Protein AF-A0A4Y2GA39-F1 (afdb_monomer_lite)

Organism: Araneus ventricosus (NCBI:txid182803)

Radius of gyration: 28.24 Å; chains: 1; bounding box: 62×55×80 Å

Sequence (359 aa):
MVPFRWLSCYDVSLSHLRILDALSILYFAFIPHSVKSIYFSILAGIYLEKNVSSEGKARIKEIHQYLSEKKMTPEGISRKERIVQKLFKERMRTQLVLHFYTAVLPLLKKDVCLFQTKEPLIHKLYDEQEQLFLDFLSCFLKHEVLKGKNVKQLLSLNVSEDEVMLKKSKMFLGSAESIVSKNVKHDTVAAFFKQANQAYVECAQYLQKKLPLNSSLLQSISAIDPIARGHSVTADRLKRLPKLVTNVLMQEEEMQYSLDVHLYQVDKFLPSYTDEHGNILQIDIWWAAVFRSNKYCVLSKMVQAILSCFHVPQVENSFSMMGDVLDKESGNMKIGTFSAIQTVKYRLSSQNKSAIDFF

Secondary structure (DSSP, 8-state):
----HHHHHHHHHHHHHHHHHHHHHHHGGGS-GGGTTTTHHHHHHHHHHTT--HHHHHHHHHHHHHHHS----HHHHHHHHHHHIIIIITHHHHHHHHHHHHHHHHHHHHHHHHTTSSS--TTTHHHHHHHHHHHHHHTTB-HHHHTT--HHHHHT--TT-TTTBPPGGGS--GGGHHHHHH-TT-HHHHHHHHHHHHHHHHHHHHHHHHS-TT-HHHHHHGGGSGGGTT-HHHHHHHHHHHHHSTTSS-TTHHHHHHHHHHHHHH-TTSPPSB-TTSPBPPHHHHHHHHHHTTSSHHHHHHHHHHHTS--STHHHHHHHHHHHHS-TTT----HHHHHHHHHHHHHHHHTT--GGGG-

Structure (mmCIF, N/CA/C/O backbone):
data_AF-A0A4Y2GA39-F1
#
_entry.id   AF-A0A4Y2GA39-F1
#
loop_
_atom_site.group_PDB
_atom_site.id
_atom_site.type_symbol
_atom_site.label_atom_id
_atom_site.label_alt_id
_atom_site.label_comp_id
_atom_site.label_asym_id
_atom_site.label_entity_id
_atom_site.label_seq_id
_atom_site.pdbx_PDB_ins_code
_atom_site.Cartn_x
_atom_site.Cartn_y
_atom_site.Cartn_z
_atom_site.occupancy
_atom_site.B_iso_or_equiv
_atom_site.auth_seq_id
_atom_site.auth_comp_id
_atom_site.auth_asym_id
_atom_site.auth_atom_id
_atom_site.pdbx_PDB_model_num
ATOM 1 N N . MET A 1 1 ? -7.093 13.239 -11.260 1.00 35.91 1 MET A N 1
ATOM 2 C CA . MET A 1 1 ? -5.615 13.231 -11.270 1.00 35.91 1 MET A CA 1
ATOM 3 C C . MET A 1 1 ? -5.186 13.083 -9.820 1.00 35.91 1 MET A C 1
ATOM 5 O O . MET A 1 1 ? -5.652 13.869 -9.010 1.00 35.91 1 MET A O 1
ATOM 9 N N . VAL A 1 2 ? -4.471 12.017 -9.453 1.00 40.81 2 VAL A N 1
ATOM 10 C CA . VAL A 1 2 ? -4.149 11.757 -8.039 1.00 40.81 2 VAL A CA 1
ATOM 11 C C . VAL A 1 2 ? -2.999 12.690 -7.616 1.00 40.81 2 VAL A C 1
ATOM 13 O O . VAL A 1 2 ? -1.963 12.663 -8.279 1.00 40.81 2 VAL A O 1
ATOM 16 N N . PRO A 1 3 ? -3.148 13.517 -6.563 1.00 47.75 3 PRO A N 1
ATOM 17 C CA . PRO A 1 3 ? -2.228 14.626 -6.260 1.00 47.75 3 PRO A CA 1
ATOM 18 C C . PRO A 1 3 ? -0.893 14.200 -5.621 1.00 47.75 3 PRO A C 1
ATOM 20 O O . PRO A 1 3 ? -0.000 15.023 -5.428 1.00 47.75 3 PRO A O 1
ATOM 23 N N . PHE A 1 4 ? -0.701 12.917 -5.302 1.00 53.62 4 PHE A N 1
ATOM 24 C CA . PHE A 1 4 ? 0.511 12.460 -4.622 1.00 53.62 4 PHE A CA 1
ATOM 25 C C . PHE A 1 4 ? 1.623 12.097 -5.615 1.00 53.62 4 PHE A C 1
ATOM 27 O O . PHE A 1 4 ? 1.523 11.134 -6.378 1.00 53.62 4 PHE A O 1
ATOM 34 N N . ARG A 1 5 ? 2.742 12.833 -5.546 1.00 52.34 5 ARG A N 1
ATOM 35 C CA . ARG A 1 5 ? 3.935 12.652 -6.397 1.00 52.34 5 ARG A CA 1
ATOM 36 C C . ARG A 1 5 ? 4.484 11.219 -6.433 1.00 52.34 5 ARG A C 1
ATOM 38 O O . ARG A 1 5 ? 5.057 10.842 -7.445 1.00 52.34 5 ARG A O 1
ATOM 45 N N . TRP A 1 6 ? 4.315 10.400 -5.397 1.00 57.03 6 TRP A N 1
ATOM 46 C CA . TRP A 1 6 ? 4.821 9.018 -5.402 1.00 57.03 6 TRP A CA 1
ATOM 47 C C . TRP A 1 6 ? 3.846 8.011 -6.039 1.00 57.03 6 TRP A C 1
ATOM 49 O O . TRP A 1 6 ? 4.299 7.045 -6.650 1.00 57.03 6 TRP A O 1
ATOM 59 N N . LEU A 1 7 ? 2.529 8.269 -6.011 1.00 59.44 7 LEU A N 1
ATOM 60 C CA . LEU A 1 7 ? 1.551 7.498 -6.795 1.00 59.44 7 LEU A CA 1
ATOM 61 C C . LEU A 1 7 ? 1.801 7.671 -8.299 1.00 59.44 7 LEU A C 1
ATOM 63 O O . LEU A 1 7 ? 1.609 6.729 -9.070 1.00 59.44 7 LEU A O 1
ATOM 67 N N . SER A 1 8 ? 2.372 8.819 -8.686 1.00 68.88 8 SER A N 1
ATOM 68 C CA . SER A 1 8 ? 2.883 9.029 -10.039 1.00 68.88 8 SER A CA 1
ATOM 69 C C . SER A 1 8 ? 3.986 8.036 -10.414 1.00 68.88 8 SER A C 1
ATOM 71 O O . SER A 1 8 ? 3.993 7.575 -11.545 1.00 68.88 8 SER A O 1
ATOM 73 N N . CYS A 1 9 ? 4.868 7.614 -9.497 1.00 81.25 9 CYS A N 1
ATOM 74 C CA . CYS A 1 9 ? 5.953 6.683 -9.828 1.00 81.25 9 CYS A CA 1
ATOM 75 C C . CYS A 1 9 ? 5.425 5.315 -10.271 1.00 81.25 9 CYS A C 1
ATOM 77 O O . CYS A 1 9 ? 5.960 4.741 -11.220 1.00 81.25 9 CYS A O 1
ATOM 79 N N . TYR A 1 10 ? 4.369 4.806 -9.630 1.00 86.94 10 TYR A N 1
ATOM 80 C CA . TYR A 1 10 ? 3.718 3.565 -10.053 1.00 86.94 10 TYR A CA 1
ATOM 81 C C . TYR A 1 10 ? 3.066 3.726 -11.429 1.00 86.94 10 TYR A C 1
ATOM 83 O O . TYR A 1 10 ? 3.372 2.962 -12.344 1.00 86.94 10 TYR A O 1
ATOM 91 N N . ASP A 1 11 ? 2.220 4.748 -11.596 1.00 85.06 11 ASP A N 1
ATOM 92 C CA . ASP A 1 11 ? 1.471 4.961 -12.839 1.00 85.06 11 ASP A CA 1
ATOM 93 C C . ASP A 1 11 ? 2.419 5.246 -14.021 1.00 85.06 11 ASP A C 1
ATOM 95 O O . ASP A 1 11 ? 2.231 4.729 -15.126 1.00 85.06 11 ASP A O 1
ATOM 99 N N . VAL A 1 12 ? 3.499 5.994 -13.772 1.00 87.88 12 VAL A N 1
ATOM 100 C CA . VAL A 1 12 ? 4.592 6.241 -14.718 1.00 87.88 12 VAL A CA 1
ATOM 101 C C . VAL A 1 12 ? 5.318 4.942 -15.038 1.00 87.88 12 VAL A C 1
ATOM 103 O O . VAL A 1 12 ? 5.514 4.665 -16.218 1.00 87.88 12 VAL A O 1
ATOM 106 N N . SER A 1 13 ? 5.689 4.126 -14.048 1.00 91.69 13 SER A N 1
ATOM 107 C CA . SER A 1 13 ? 6.415 2.869 -14.291 1.00 91.69 13 SER A CA 1
ATOM 108 C C . SER A 1 13 ? 5.584 1.882 -15.107 1.00 91.69 13 SER A C 1
ATOM 110 O O . SER A 1 13 ? 6.073 1.317 -16.086 1.00 91.69 13 SER A O 1
ATOM 112 N N . LEU A 1 14 ? 4.303 1.740 -14.760 1.00 91.00 14 LEU A N 1
ATOM 113 C CA . LEU A 1 14 ? 3.352 0.905 -15.485 1.00 91.00 14 LEU A CA 1
ATOM 114 C C . LEU A 1 14 ? 3.167 1.392 -16.925 1.00 91.00 14 LEU A C 1
ATOM 116 O O . LEU A 1 14 ? 3.224 0.597 -17.863 1.00 91.00 14 LEU A O 1
ATOM 120 N N . SER A 1 15 ? 2.991 2.702 -17.112 1.00 90.94 15 SER A N 1
ATOM 121 C CA . SER A 1 15 ? 2.869 3.300 -18.444 1.00 90.94 15 SER A CA 1
ATOM 122 C C . SER A 1 15 ? 4.137 3.090 -19.267 1.00 90.94 15 SER A C 1
ATOM 124 O O . SER A 1 15 ? 4.044 2.702 -20.427 1.00 90.94 15 SER A O 1
ATOM 126 N N . HIS A 1 16 ? 5.317 3.269 -18.663 1.00 91.81 16 HIS A N 1
ATOM 127 C CA . HIS A 1 16 ? 6.603 3.053 -19.325 1.00 91.81 16 HIS A CA 1
ATOM 128 C C . HIS A 1 16 ? 6.789 1.603 -19.759 1.00 91.81 16 HIS A C 1
ATOM 130 O O . HIS A 1 16 ? 7.212 1.388 -20.889 1.00 91.81 16 HIS A O 1
ATOM 136 N N . LEU A 1 17 ? 6.443 0.617 -18.922 1.00 93.31 17 LEU A N 1
ATOM 137 C CA . LEU A 1 17 ? 6.497 -0.796 -19.313 1.00 93.31 17 LEU A CA 1
ATOM 138 C C . LEU A 1 17 ? 5.589 -1.087 -20.509 1.00 93.31 17 LEU A C 1
ATOM 140 O O . LEU A 1 17 ? 6.023 -1.752 -21.446 1.00 93.31 17 LEU A O 1
ATOM 144 N N . ARG A 1 18 ? 4.365 -0.540 -20.517 1.00 93.38 18 ARG A N 1
ATOM 145 C CA . ARG A 1 18 ? 3.408 -0.726 -21.622 1.00 93.38 18 ARG A CA 1
ATOM 146 C C . ARG A 1 18 ? 3.936 -0.210 -22.959 1.00 93.38 18 ARG A C 1
ATOM 148 O O . ARG A 1 18 ? 3.668 -0.820 -23.988 1.00 93.38 18 ARG A O 1
ATOM 155 N N . ILE A 1 19 ? 4.675 0.900 -22.954 1.00 94.00 19 ILE A N 1
ATOM 156 C CA . ILE A 1 19 ? 5.187 1.535 -24.179 1.00 94.00 19 ILE A CA 1
ATOM 157 C C . ILE A 1 19 ? 6.680 1.282 -24.423 1.00 94.00 19 ILE A C 1
ATOM 159 O O . ILE A 1 19 ? 7.238 1.846 -25.363 1.00 94.00 19 ILE A O 1
ATOM 163 N N . LEU A 1 20 ? 7.347 0.457 -23.608 1.00 93.88 20 LEU A N 1
ATOM 164 C CA . LEU A 1 20 ? 8.802 0.282 -23.646 1.00 93.88 20 LEU A CA 1
ATOM 165 C C . LEU A 1 20 ? 9.286 -0.185 -25.022 1.00 93.88 20 LEU A C 1
ATOM 167 O O . LEU A 1 20 ? 10.286 0.319 -25.536 1.00 93.88 20 LEU A O 1
ATOM 171 N N . ASP A 1 21 ? 8.558 -1.112 -25.636 1.00 93.81 21 ASP A N 1
ATOM 172 C CA . ASP A 1 21 ? 8.877 -1.648 -26.959 1.00 93.81 21 ASP A CA 1
ATOM 173 C C . ASP A 1 21 ? 8.697 -0.596 -28.053 1.00 93.81 21 ASP A C 1
ATOM 175 O O . ASP A 1 21 ? 9.587 -0.407 -28.881 1.00 93.81 21 ASP A O 1
ATOM 179 N N . ALA A 1 22 ? 7.597 0.159 -28.008 1.00 93.69 22 ALA A N 1
ATOM 180 C CA . ALA A 1 22 ? 7.343 1.254 -28.940 1.00 93.69 22 ALA A CA 1
ATOM 181 C C . ALA A 1 22 ? 8.407 2.357 -28.817 1.00 93.69 22 ALA A C 1
ATOM 183 O O . ALA A 1 22 ? 8.924 2.841 -29.825 1.00 93.69 22 ALA A O 1
ATOM 184 N N . LEU A 1 23 ? 8.800 2.711 -27.587 1.00 94.62 23 LEU A N 1
ATOM 185 C CA . LEU A 1 23 ? 9.903 3.637 -27.334 1.00 94.62 23 LEU A CA 1
ATOM 186 C C . LEU A 1 23 ? 11.226 3.080 -27.860 1.00 94.62 23 LEU A C 1
ATOM 188 O O . LEU A 1 23 ? 11.992 3.816 -28.470 1.00 94.62 23 LEU A O 1
ATOM 192 N N . SER A 1 24 ? 11.489 1.789 -27.673 1.00 94.88 24 SER A N 1
ATOM 193 C CA . SER A 1 24 ? 12.699 1.149 -28.195 1.00 94.88 24 SER A CA 1
ATOM 194 C C . SER A 1 24 ? 12.732 1.215 -29.720 1.00 94.88 24 SER A C 1
ATOM 196 O O . SER A 1 24 ? 13.731 1.634 -30.289 1.00 94.88 24 SER A O 1
ATOM 198 N N . ILE A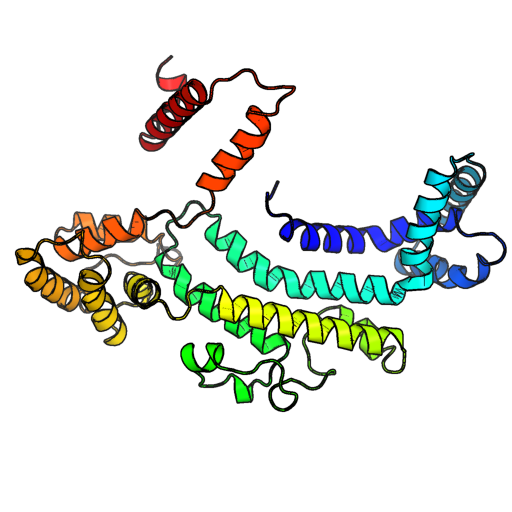 1 25 ? 11.625 0.907 -30.397 1.00 94.62 25 ILE A N 1
ATOM 199 C CA . ILE A 1 25 ? 11.529 1.059 -31.852 1.00 94.62 25 ILE A CA 1
ATOM 200 C C . ILE A 1 25 ? 11.792 2.513 -32.249 1.00 94.62 25 ILE A C 1
ATOM 202 O O . ILE A 1 25 ? 12.659 2.765 -33.078 1.00 94.62 25 ILE A O 1
ATOM 206 N N . LEU A 1 26 ? 11.092 3.477 -31.650 1.00 94.38 26 LEU A N 1
ATOM 207 C CA . LEU A 1 26 ? 11.204 4.889 -32.017 1.00 94.38 26 LEU A CA 1
ATOM 208 C C . LEU A 1 26 ? 12.624 5.434 -31.810 1.00 94.38 26 LEU A C 1
ATOM 210 O O . LEU A 1 26 ? 13.163 6.129 -32.670 1.00 94.38 26 LEU A O 1
ATOM 214 N N . TYR A 1 27 ? 13.235 5.124 -30.665 1.00 94.62 27 TYR A N 1
ATOM 215 C CA . TYR A 1 27 ? 14.532 5.678 -30.288 1.00 94.62 27 TYR A CA 1
ATOM 216 C C . TYR A 1 27 ? 15.724 4.954 -30.917 1.00 94.62 27 TYR A C 1
ATOM 218 O O . TYR A 1 27 ? 16.833 5.485 -30.880 1.00 94.62 27 TYR A O 1
ATOM 226 N N . PHE A 1 28 ? 15.507 3.805 -31.563 1.00 94.31 28 PHE A N 1
ATOM 227 C CA . PHE A 1 28 ? 16.537 3.124 -32.350 1.00 94.31 28 PHE A CA 1
ATOM 228 C C . PHE A 1 28 ? 17.085 4.004 -33.487 1.00 94.31 28 PHE A C 1
ATOM 230 O O . PHE A 1 28 ? 18.255 3.892 -33.857 1.00 94.31 28 PHE A O 1
ATOM 237 N N . ALA A 1 29 ? 16.267 4.925 -34.010 1.00 92.94 29 ALA A N 1
ATOM 238 C CA . ALA A 1 29 ? 16.674 5.887 -35.033 1.00 92.94 29 ALA A CA 1
ATOM 239 C C . ALA A 1 29 ? 17.846 6.781 -34.589 1.00 92.94 29 ALA A C 1
ATOM 241 O O . ALA A 1 29 ? 18.684 7.129 -35.415 1.00 92.94 29 ALA A O 1
ATOM 242 N N . PHE A 1 30 ? 17.933 7.094 -33.291 1.00 92.12 30 PHE A N 1
ATOM 243 C CA . PHE A 1 30 ? 18.940 7.996 -32.718 1.00 92.12 30 PHE A CA 1
ATOM 244 C C . PHE A 1 30 ? 20.205 7.275 -32.233 1.00 92.12 30 PHE A C 1
ATOM 246 O O . PHE A 1 30 ? 21.087 7.904 -31.652 1.00 92.12 30 PHE A O 1
ATOM 253 N N . ILE A 1 31 ? 20.307 5.958 -32.433 1.00 90.62 31 ILE A N 1
ATOM 254 C CA . ILE A 1 31 ? 21.530 5.218 -32.121 1.00 90.62 31 ILE A CA 1
ATOM 255 C C . ILE A 1 31 ? 22.577 5.512 -33.207 1.00 90.62 31 ILE A C 1
ATOM 257 O O . ILE A 1 31 ? 22.261 5.349 -34.392 1.00 90.62 31 ILE A O 1
ATOM 261 N N . PRO A 1 32 ? 23.822 5.874 -32.837 1.00 86.19 32 PRO A N 1
ATOM 262 C CA . PRO A 1 32 ? 24.891 6.081 -33.807 1.00 86.19 32 PRO A CA 1
ATOM 263 C C . PRO A 1 32 ? 25.101 4.847 -34.688 1.00 86.19 32 PRO A C 1
ATOM 265 O O . PRO A 1 32 ? 25.105 3.715 -34.195 1.00 86.19 32 PRO A O 1
ATOM 268 N N . HIS A 1 33 ? 25.325 5.061 -35.987 1.00 84.38 33 HIS A N 1
ATOM 269 C CA . HIS A 1 33 ? 25.505 3.974 -36.956 1.00 84.38 33 HIS A CA 1
ATOM 270 C C . HIS A 1 33 ? 26.595 2.974 -36.546 1.00 84.38 33 HIS A C 1
ATOM 272 O O . HIS A 1 33 ? 26.411 1.774 -36.741 1.00 84.38 33 HIS A O 1
ATOM 278 N N . SER A 1 34 ? 27.665 3.446 -35.900 1.00 85.19 34 SER A N 1
ATOM 279 C CA . SER A 1 34 ? 28.788 2.625 -35.428 1.00 85.19 34 SER A CA 1
ATOM 280 C C . SER A 1 34 ? 28.409 1.548 -34.405 1.00 85.19 34 SER A C 1
ATOM 282 O O . SER A 1 34 ? 29.097 0.538 -34.311 1.00 85.19 34 SER A O 1
ATOM 284 N N . VAL A 1 35 ? 27.320 1.731 -33.649 1.00 86.81 35 VAL A N 1
ATOM 285 C CA . VAL A 1 35 ? 26.894 0.804 -32.580 1.00 86.81 35 VAL A CA 1
ATOM 286 C C . VAL A 1 35 ? 25.493 0.232 -32.804 1.00 86.81 35 VAL A C 1
ATOM 288 O O . VAL A 1 35 ? 24.975 -0.508 -31.970 1.00 86.81 35 VAL A O 1
ATOM 291 N N . LYS A 1 36 ? 24.860 0.552 -33.935 1.00 86.62 36 LYS A N 1
ATOM 292 C CA . LYS A 1 36 ? 23.473 0.171 -34.238 1.00 86.62 36 LYS A CA 1
ATOM 293 C C . LYS A 1 36 ? 23.297 -1.345 -34.376 1.00 86.62 36 LYS A C 1
ATOM 295 O O . LYS A 1 36 ? 22.278 -1.882 -33.947 1.00 86.62 36 LYS A O 1
ATOM 300 N N . SER A 1 37 ? 24.310 -2.036 -34.902 1.00 88.75 37 SER A N 1
ATOM 301 C CA . SER A 1 37 ? 24.344 -3.500 -35.025 1.00 88.75 37 SER A CA 1
ATOM 302 C C . SER A 1 37 ? 24.293 -4.212 -33.670 1.00 88.75 37 SER A C 1
ATOM 304 O O . SER A 1 37 ? 23.610 -5.225 -33.548 1.00 88.75 37 SER A O 1
ATOM 306 N N . ILE A 1 38 ? 24.928 -3.646 -32.637 1.00 90.38 38 ILE A N 1
ATOM 307 C CA . ILE A 1 38 ? 24.988 -4.214 -31.279 1.00 90.38 38 ILE A CA 1
ATOM 308 C C . ILE A 1 38 ? 23.582 -4.355 -30.680 1.00 90.38 38 ILE A C 1
ATOM 310 O O . ILE A 1 38 ? 23.272 -5.350 -30.030 1.00 90.38 38 ILE A O 1
ATOM 314 N N . TYR A 1 39 ? 22.712 -3.373 -30.926 1.00 91.81 39 TYR A N 1
ATOM 315 C CA . TYR A 1 39 ? 21.365 -3.322 -30.348 1.00 91.81 39 TYR A CA 1
ATOM 316 C C . TYR A 1 39 ? 20.272 -3.835 -31.288 1.00 91.81 39 TYR A C 1
ATOM 318 O O . TYR A 1 39 ? 19.098 -3.834 -30.918 1.00 91.81 39 TYR A O 1
ATOM 326 N N . PHE A 1 40 ? 20.621 -4.275 -32.499 1.00 90.56 40 PHE A N 1
ATOM 327 C CA . PHE A 1 40 ? 19.635 -4.732 -33.478 1.00 90.56 40 PHE A CA 1
ATOM 328 C C . PHE A 1 40 ? 18.867 -5.973 -33.001 1.00 90.56 40 PHE A C 1
ATOM 330 O O . PHE A 1 40 ? 17.675 -6.097 -33.275 1.00 90.56 40 PHE A O 1
ATOM 337 N N . SER A 1 41 ? 19.508 -6.851 -32.223 1.00 91.94 41 SER A N 1
ATOM 338 C CA . SER A 1 41 ? 18.872 -8.037 -31.629 1.00 91.94 41 SER A CA 1
ATOM 339 C C . SER A 1 41 ? 17.657 -7.690 -30.761 1.00 91.94 41 SER A C 1
ATOM 341 O O . SER A 1 41 ? 16.667 -8.418 -30.774 1.00 91.94 41 SER A O 1
ATOM 343 N N . ILE A 1 42 ? 17.688 -6.546 -30.070 1.00 91.88 42 ILE A N 1
ATOM 344 C CA . ILE A 1 42 ? 16.563 -6.045 -29.270 1.00 91.88 42 ILE A CA 1
ATOM 345 C C . ILE A 1 42 ? 15.376 -5.719 -30.181 1.00 91.88 42 ILE A C 1
ATOM 347 O O . ILE A 1 42 ? 14.249 -6.119 -29.901 1.00 91.88 42 ILE A O 1
ATOM 351 N N . LEU A 1 43 ? 15.629 -5.014 -31.286 1.00 92.56 43 LEU A N 1
ATOM 352 C CA . LEU A 1 43 ? 14.596 -4.629 -32.246 1.00 92.56 43 LEU A CA 1
ATOM 353 C C . LEU A 1 43 ? 14.005 -5.856 -32.953 1.00 92.56 43 LEU A C 1
ATOM 355 O O . LEU A 1 43 ? 12.788 -5.971 -33.080 1.00 92.56 43 LEU A O 1
ATOM 359 N N . ALA A 1 44 ? 14.864 -6.795 -33.355 1.00 93.06 44 ALA A N 1
ATOM 360 C CA . ALA A 1 44 ? 14.453 -8.061 -33.952 1.00 93.06 44 ALA A CA 1
ATOM 361 C C . ALA A 1 44 ? 13.579 -8.887 -32.994 1.00 93.06 44 ALA A C 1
ATOM 363 O O . ALA A 1 44 ? 12.555 -9.421 -33.418 1.00 93.06 44 ALA A O 1
ATOM 364 N N . GLY A 1 45 ? 13.937 -8.929 -31.705 1.00 93.50 45 GLY A N 1
ATOM 365 C CA . GLY A 1 45 ? 13.135 -9.573 -30.665 1.00 93.50 45 GLY A CA 1
ATOM 366 C C . GLY A 1 45 ? 11.737 -8.964 -30.542 1.00 93.50 45 GLY A C 1
ATOM 367 O O . GLY A 1 45 ? 10.755 -9.699 -30.558 1.00 93.50 45 GLY A O 1
ATOM 368 N N . ILE A 1 46 ? 11.632 -7.629 -30.525 1.00 94.06 46 ILE A N 1
ATOM 369 C CA . ILE A 1 46 ? 10.335 -6.931 -30.477 1.00 94.06 46 ILE A CA 1
ATOM 370 C C . ILE A 1 46 ? 9.497 -7.243 -31.723 1.00 94.06 46 ILE A C 1
ATOM 372 O O . ILE A 1 46 ? 8.301 -7.505 -31.616 1.00 94.06 46 ILE A O 1
ATOM 376 N N . TYR A 1 47 ? 10.106 -7.230 -32.912 1.00 95.25 47 TYR A N 1
ATOM 377 C CA . TYR A 1 47 ? 9.390 -7.550 -34.147 1.00 95.25 47 TYR A CA 1
ATOM 378 C C . TYR A 1 47 ? 8.821 -8.962 -34.150 1.00 95.25 47 TYR A C 1
ATOM 380 O O . TYR A 1 47 ? 7.717 -9.160 -34.655 1.00 95.25 47 TYR A O 1
ATOM 388 N N . LEU A 1 48 ? 9.572 -9.919 -33.605 1.00 94.75 48 LEU A N 1
ATOM 389 C CA . LEU A 1 48 ? 9.127 -11.297 -33.471 1.00 94.75 48 LEU A CA 1
ATOM 390 C C . LEU A 1 48 ? 7.989 -11.404 -32.449 1.00 94.75 48 LEU A C 1
ATOM 392 O O . LEU A 1 48 ? 6.935 -11.935 -32.773 1.00 94.75 48 LEU A O 1
ATOM 396 N N . GLU A 1 49 ? 8.166 -10.846 -31.251 1.00 93.56 49 GLU A N 1
ATOM 397 C CA . GLU A 1 49 ? 7.177 -10.925 -30.169 1.00 93.56 49 GLU A CA 1
ATOM 398 C C . GLU A 1 49 ? 5.841 -10.264 -30.542 1.00 93.56 49 GLU A C 1
ATOM 400 O O . GLU A 1 49 ? 4.774 -10.771 -30.202 1.00 93.56 49 GLU A O 1
ATOM 405 N N . LYS A 1 50 ? 5.887 -9.135 -31.260 1.00 92.81 50 LYS A N 1
ATOM 406 C CA . LYS A 1 50 ? 4.689 -8.391 -31.681 1.00 92.81 50 LYS A CA 1
ATOM 407 C C . LYS A 1 50 ? 4.180 -8.775 -33.074 1.00 92.81 50 LYS A C 1
ATOM 409 O O . LYS A 1 50 ? 3.273 -8.113 -33.569 1.00 92.81 50 LYS A O 1
ATOM 414 N N . ASN A 1 51 ? 4.749 -9.804 -33.711 1.00 93.38 51 ASN A N 1
ATOM 415 C CA . ASN A 1 51 ? 4.376 -10.264 -35.056 1.00 93.38 51 ASN A CA 1
ATOM 416 C C . ASN A 1 51 ? 4.336 -9.136 -36.107 1.00 93.38 51 ASN A C 1
ATOM 418 O O . ASN A 1 51 ? 3.402 -9.025 -36.901 1.00 93.38 51 ASN A O 1
ATOM 422 N N . VAL A 1 52 ? 5.349 -8.266 -36.112 1.00 93.81 52 VAL A N 1
ATOM 423 C CA . VAL A 1 52 ? 5.397 -7.121 -37.032 1.00 93.81 52 VAL A CA 1
ATOM 424 C C . VAL A 1 52 ? 5.607 -7.613 -38.468 1.00 93.81 52 VAL A C 1
ATOM 426 O O . VAL A 1 52 ? 6.614 -8.263 -38.771 1.00 93.81 52 VAL A O 1
ATOM 429 N N . SER A 1 53 ? 4.673 -7.270 -39.358 1.00 95.25 53 SER A N 1
ATOM 430 C CA . SER A 1 53 ? 4.704 -7.656 -40.773 1.00 95.25 53 SER A CA 1
ATOM 431 C C . SER A 1 53 ? 5.888 -7.043 -41.527 1.00 95.25 53 SER A C 1
ATOM 433 O O . SER A 1 53 ? 6.491 -6.058 -41.094 1.00 95.25 53 SER A O 1
ATOM 435 N N . SER A 1 54 ? 6.217 -7.600 -42.694 1.00 93.88 54 SER A N 1
ATOM 436 C CA . SER A 1 54 ? 7.258 -7.050 -43.574 1.00 93.88 54 SER A CA 1
ATOM 437 C C . SER A 1 54 ? 6.958 -5.608 -43.998 1.00 93.88 54 SER A C 1
ATOM 439 O O . SER A 1 54 ? 7.858 -4.771 -43.988 1.00 93.88 54 SER A O 1
ATOM 441 N N . GLU A 1 55 ? 5.690 -5.296 -44.279 1.00 95.50 55 GLU A N 1
ATOM 442 C CA . GLU A 1 55 ? 5.237 -3.929 -44.567 1.00 95.50 55 GLU A CA 1
ATOM 443 C C . GLU A 1 55 ? 5.413 -3.007 -43.349 1.00 95.50 55 GLU A C 1
ATOM 445 O O . GLU A 1 55 ? 5.943 -1.902 -43.467 1.00 95.50 55 GLU A O 1
ATOM 450 N N . GLY A 1 56 ? 5.056 -3.481 -42.149 1.00 93.88 56 GLY A N 1
ATOM 451 C CA . GLY A 1 56 ? 5.263 -2.736 -40.907 1.00 93.88 56 GLY A CA 1
ATOM 452 C C . GLY A 1 56 ? 6.741 -2.431 -40.649 1.00 93.88 56 GLY A C 1
ATOM 453 O O . GLY A 1 56 ? 7.091 -1.308 -40.290 1.00 93.88 56 GLY A O 1
ATOM 454 N N . LYS A 1 57 ? 7.631 -3.400 -40.899 1.00 94.00 57 LYS A N 1
ATOM 455 C CA . LYS A 1 57 ? 9.088 -3.207 -40.807 1.00 94.00 57 LYS A CA 1
ATOM 456 C C . LYS A 1 57 ? 9.592 -2.169 -41.813 1.00 94.00 57 LYS A C 1
ATOM 458 O O . LYS A 1 57 ? 10.431 -1.348 -41.443 1.00 94.00 57 LYS A O 1
ATOM 463 N N . ALA A 1 58 ? 9.081 -2.178 -43.047 1.00 94.31 58 ALA A N 1
ATOM 464 C CA . ALA A 1 58 ? 9.437 -1.190 -44.068 1.00 94.31 58 ALA A CA 1
ATOM 465 C C . ALA A 1 58 ? 9.042 0.231 -43.635 1.00 94.31 58 ALA A C 1
ATOM 467 O O . ALA A 1 58 ? 9.898 1.114 -43.593 1.00 94.31 58 ALA A O 1
ATO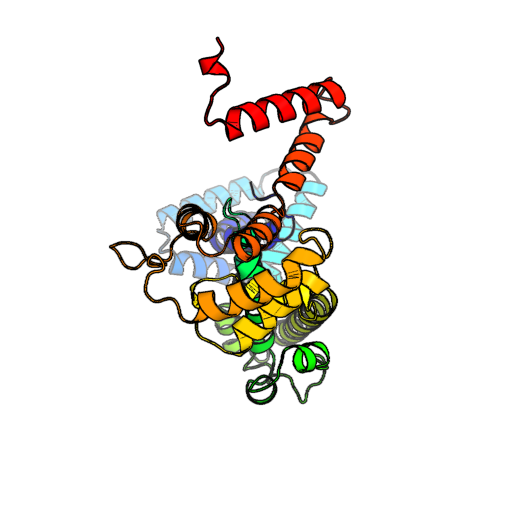M 468 N N . ARG A 1 59 ? 7.802 0.418 -43.164 1.00 94.81 59 ARG A N 1
ATOM 469 C CA . ARG A 1 59 ? 7.329 1.701 -42.613 1.00 94.81 59 ARG A CA 1
ATOM 470 C C . ARG A 1 59 ? 8.165 2.189 -41.432 1.00 94.81 59 ARG A C 1
ATOM 472 O O . ARG A 1 59 ? 8.503 3.365 -41.343 1.00 94.81 59 ARG A O 1
ATOM 479 N N . ILE A 1 60 ? 8.536 1.295 -40.515 1.00 94.62 60 ILE A N 1
ATOM 480 C CA . ILE A 1 60 ? 9.400 1.659 -39.381 1.00 94.62 60 ILE A CA 1
ATOM 481 C C . ILE A 1 60 ? 10.778 2.129 -39.869 1.00 94.62 60 ILE A C 1
ATOM 483 O O . ILE A 1 60 ? 11.319 3.091 -39.324 1.00 94.62 60 ILE A O 1
ATOM 487 N N . LYS A 1 61 ? 11.334 1.492 -40.906 1.00 92.81 61 LYS A N 1
ATOM 488 C CA . LYS A 1 61 ? 12.616 1.889 -41.502 1.00 92.81 61 LYS A CA 1
ATOM 489 C C . LYS A 1 61 ? 12.544 3.282 -42.137 1.00 92.81 61 LYS A C 1
ATOM 491 O O . LYS A 1 61 ? 13.466 4.069 -41.936 1.00 92.81 61 LYS A O 1
ATOM 496 N N . GLU A 1 62 ? 11.454 3.605 -42.831 1.00 93.94 62 GLU A N 1
ATOM 497 C CA . GLU A 1 62 ? 11.204 4.951 -43.374 1.00 93.94 62 GLU A CA 1
ATOM 498 C C . GLU A 1 62 ? 11.149 6.003 -42.257 1.00 93.94 62 GLU A C 1
ATOM 500 O O . GLU A 1 62 ? 11.830 7.027 -42.323 1.00 93.94 62 GLU A O 1
ATOM 505 N N . ILE A 1 63 ? 10.420 5.713 -41.170 1.00 93.31 63 ILE A N 1
ATOM 506 C CA . ILE A 1 63 ? 10.365 6.587 -39.988 1.00 93.31 63 ILE A CA 1
ATOM 507 C C . ILE A 1 63 ? 11.762 6.772 -39.383 1.00 93.31 63 ILE A C 1
ATOM 509 O O . ILE A 1 63 ? 12.131 7.884 -39.007 1.00 93.31 63 ILE A O 1
ATOM 513 N N . HIS A 1 64 ? 12.561 5.706 -39.279 1.00 93.62 64 HIS A N 1
ATOM 514 C CA . HIS A 1 64 ? 13.928 5.798 -38.760 1.00 93.62 64 HIS A CA 1
ATOM 515 C C . HIS A 1 64 ? 14.816 6.693 -39.613 1.00 93.62 64 HIS A C 1
ATOM 517 O O . HIS A 1 64 ? 15.580 7.471 -39.044 1.00 93.62 64 HIS A O 1
ATOM 523 N N . GLN A 1 65 ? 14.709 6.597 -40.939 1.00 90.31 65 GLN A N 1
ATOM 524 C CA . GLN A 1 65 ? 15.461 7.445 -41.857 1.00 90.31 65 GLN A CA 1
ATOM 525 C C . GLN A 1 65 ? 15.089 8.918 -41.657 1.00 90.31 65 GLN A C 1
ATOM 527 O O . GLN A 1 65 ? 15.960 9.727 -41.330 1.00 90.31 65 GLN A O 1
ATOM 532 N N . TYR A 1 66 ? 13.792 9.230 -41.690 1.00 92.38 66 TYR A N 1
ATOM 533 C CA . TYR A 1 66 ? 13.284 10.581 -41.445 1.00 92.38 66 TYR A CA 1
ATOM 534 C C . TYR A 1 66 ? 13.751 11.161 -40.098 1.00 92.38 66 TYR A C 1
ATOM 536 O O . TYR A 1 66 ? 14.177 12.312 -40.009 1.00 92.38 66 TYR A O 1
ATOM 544 N N . LEU A 1 67 ? 13.707 10.363 -39.026 1.00 90.25 67 LEU A N 1
ATOM 545 C CA . LEU A 1 67 ? 14.130 10.811 -37.697 1.00 90.25 67 LEU A CA 1
ATOM 546 C C . LEU A 1 67 ? 15.645 11.013 -37.584 1.00 90.25 67 LEU A C 1
ATOM 548 O O . LEU A 1 67 ? 16.070 11.880 -36.820 1.00 90.25 67 LEU A O 1
ATOM 552 N N . SER A 1 68 ? 16.445 10.235 -38.316 1.00 84.56 68 SER A N 1
ATOM 553 C CA . SER A 1 68 ? 17.908 10.347 -38.299 1.00 84.56 68 SER A CA 1
ATOM 554 C C . SER A 1 68 ? 18.430 11.592 -39.021 1.00 84.56 68 SER A C 1
ATOM 556 O O . SER A 1 68 ? 19.459 12.136 -38.632 1.00 84.56 68 SER A O 1
ATOM 558 N N . GLU A 1 69 ? 17.691 12.086 -40.016 1.00 86.19 69 GLU A N 1
ATOM 559 C CA . GLU A 1 69 ? 18.044 13.273 -40.810 1.00 86.19 69 GLU A CA 1
ATOM 560 C C . GLU A 1 69 ? 17.606 14.589 -40.139 1.00 86.19 69 GLU A C 1
ATOM 562 O O . GLU A 1 69 ? 17.987 15.687 -40.555 1.00 86.19 69 GLU A O 1
ATOM 567 N N . LYS A 1 70 ? 16.808 14.503 -39.069 1.00 85.81 70 LYS A N 1
ATOM 568 C CA . LYS A 1 70 ? 16.268 15.672 -38.378 1.00 85.81 70 LYS A CA 1
ATOM 569 C C . LYS A 1 70 ? 17.375 16.455 -37.666 1.00 85.81 70 LYS A C 1
ATOM 571 O O . LYS A 1 70 ? 17.973 15.976 -36.703 1.00 85.81 70 LYS A O 1
ATOM 576 N N . LYS A 1 71 ? 17.574 17.716 -38.067 1.00 85.88 71 LYS A N 1
ATOM 577 C CA . LYS A 1 71 ? 18.441 18.662 -37.346 1.00 85.88 71 LYS A CA 1
ATOM 578 C C . LYS A 1 71 ? 17.873 18.923 -35.948 1.00 85.88 71 LYS A C 1
ATOM 580 O O . LYS A 1 71 ? 16.708 19.291 -35.800 1.00 85.88 71 LYS A O 1
ATOM 585 N N . MET A 1 72 ? 18.695 18.715 -34.925 1.00 88.12 72 MET A N 1
ATOM 586 C CA . MET A 1 72 ? 18.327 18.880 -33.518 1.00 88.12 72 MET A CA 1
ATOM 587 C C . MET A 1 72 ? 19.260 19.879 -32.841 1.00 88.12 72 MET A C 1
ATOM 589 O O . MET A 1 72 ? 20.424 19.998 -33.219 1.00 88.12 72 MET A O 1
ATOM 593 N N . THR A 1 73 ? 18.752 20.577 -31.824 1.00 92.75 73 THR A N 1
ATOM 594 C CA . THR A 1 73 ? 19.595 21.410 -30.960 1.00 92.75 73 THR A CA 1
ATOM 595 C C . THR A 1 73 ? 20.526 20.528 -30.116 1.00 92.75 73 THR A C 1
ATOM 597 O O . THR A 1 73 ? 20.214 19.346 -29.903 1.00 92.75 73 THR A O 1
ATOM 600 N N . PRO A 1 74 ? 21.637 21.072 -29.589 1.00 91.81 74 PRO A N 1
ATOM 601 C CA . PRO A 1 74 ? 22.535 20.335 -28.698 1.00 91.81 74 PRO A CA 1
ATOM 602 C C . PRO A 1 74 ? 21.813 19.701 -27.494 1.00 91.81 74 PRO A C 1
ATOM 604 O O . PRO A 1 74 ? 22.047 18.539 -27.153 1.00 91.81 74 PRO A O 1
ATOM 607 N N . GLU A 1 75 ? 20.858 20.412 -26.892 1.00 92.38 75 GLU A N 1
ATOM 608 C CA . GLU A 1 75 ? 20.057 19.928 -25.759 1.00 92.38 75 GLU A CA 1
ATOM 609 C C . GLU A 1 75 ? 19.137 18.779 -26.181 1.00 92.38 75 GLU A C 1
ATOM 611 O O . GLU A 1 75 ? 18.950 17.808 -25.438 1.00 92.38 75 GLU A O 1
ATOM 616 N N . GLY A 1 76 ? 18.572 18.876 -27.389 1.00 91.69 76 GLY A N 1
ATOM 617 C CA . GLY A 1 76 ? 17.765 17.827 -27.998 1.00 91.69 76 GLY A CA 1
ATOM 618 C C . GLY A 1 76 ? 18.562 16.538 -28.165 1.00 91.69 76 GLY A C 1
ATOM 619 O O . GLY A 1 76 ? 18.103 15.484 -27.723 1.00 91.69 76 GLY A O 1
ATOM 620 N N . ILE A 1 77 ? 19.773 16.634 -28.722 1.00 90.06 77 ILE A N 1
ATOM 621 C CA . ILE A 1 77 ? 20.692 15.500 -28.901 1.00 90.06 77 ILE A CA 1
ATOM 622 C C . ILE A 1 77 ? 21.014 14.867 -27.546 1.00 90.06 77 ILE A C 1
ATOM 624 O O . ILE A 1 77 ? 20.735 13.684 -27.342 1.00 90.06 77 ILE A O 1
ATOM 628 N N . SER A 1 78 ? 21.461 15.671 -26.577 1.00 92.88 78 SER A N 1
ATOM 629 C CA . SER A 1 78 ? 21.788 15.192 -25.229 1.00 92.88 78 SER A CA 1
ATOM 630 C C . SER A 1 78 ? 20.603 14.483 -24.556 1.00 92.88 78 SER A C 1
ATOM 632 O O . SER A 1 78 ? 20.756 13.442 -23.910 1.00 92.88 78 SER A O 1
ATOM 634 N N . ARG A 1 79 ? 19.373 14.991 -24.728 1.00 93.00 79 ARG A N 1
ATOM 635 C CA . ARG A 1 79 ? 18.164 14.325 -24.217 1.00 93.00 79 ARG A CA 1
ATOM 636 C C . ARG A 1 79 ? 17.934 12.966 -24.881 1.00 93.00 79 ARG A C 1
ATOM 638 O O . ARG A 1 79 ? 17.579 12.018 -24.180 1.00 93.00 79 ARG A O 1
ATOM 645 N N . LYS A 1 80 ? 18.102 12.858 -26.204 1.00 92.69 80 LYS A N 1
ATOM 646 C CA . LYS A 1 80 ? 17.944 11.587 -26.933 1.00 92.69 80 LYS A CA 1
ATOM 647 C C . LYS A 1 80 ? 19.000 10.570 -26.515 1.00 92.69 80 LYS A C 1
ATOM 649 O O . LYS A 1 80 ? 18.636 9.425 -26.263 1.00 92.69 80 LYS A O 1
ATOM 654 N N . GLU A 1 81 ? 20.248 10.991 -26.339 1.00 91.88 81 GLU A N 1
ATOM 655 C CA . GLU A 1 81 ? 21.339 10.133 -25.865 1.00 91.88 81 GLU A CA 1
ATOM 656 C C . GLU A 1 81 ? 21.048 9.533 -24.486 1.00 91.88 81 GLU A C 1
ATOM 658 O O . GLU A 1 81 ? 21.174 8.320 -24.310 1.00 91.88 81 GLU A O 1
ATOM 663 N N . ARG A 1 82 ? 20.560 10.341 -23.530 1.00 94.12 82 ARG A N 1
ATOM 664 C CA . ARG A 1 82 ? 20.149 9.839 -22.205 1.00 94.12 82 ARG A CA 1
ATOM 665 C C . ARG A 1 82 ? 19.043 8.788 -22.302 1.00 94.12 82 ARG A C 1
ATOM 667 O O . ARG A 1 82 ? 19.068 7.796 -21.576 1.00 94.12 82 ARG A O 1
ATOM 674 N N . ILE A 1 83 ? 18.075 8.981 -23.199 1.00 94.06 83 ILE A N 1
ATOM 675 C CA . ILE A 1 83 ? 16.977 8.024 -23.398 1.00 94.06 83 ILE A CA 1
ATOM 676 C C . ILE A 1 83 ? 17.495 6.738 -24.054 1.00 94.06 83 ILE A C 1
ATOM 678 O O . ILE A 1 83 ? 17.192 5.645 -23.578 1.00 94.06 83 ILE A O 1
ATOM 682 N N . VAL A 1 84 ? 18.327 6.850 -25.093 1.00 93.81 84 VAL A N 1
ATOM 683 C CA . VAL A 1 84 ? 18.977 5.705 -25.748 1.00 93.81 84 VAL A CA 1
ATOM 684 C C . VAL A 1 84 ? 19.804 4.903 -24.740 1.00 93.81 84 VAL A C 1
ATOM 686 O O . VAL A 1 84 ? 19.723 3.675 -24.702 1.00 93.81 84 VAL A O 1
ATOM 689 N N . GLN A 1 85 ? 20.543 5.574 -23.858 1.00 94.38 85 GLN A N 1
ATOM 690 C CA . GLN A 1 85 ? 21.276 4.908 -22.788 1.00 94.38 85 GLN A CA 1
ATOM 691 C C . GLN A 1 85 ? 20.344 4.062 -21.906 1.00 94.38 85 GLN A C 1
ATOM 693 O O . GLN A 1 85 ? 20.649 2.898 -21.661 1.00 94.38 85 GLN A O 1
ATOM 698 N N . LYS A 1 86 ? 19.182 4.581 -21.490 1.00 94.56 86 LYS A N 1
ATOM 699 C CA . LYS A 1 86 ? 18.233 3.838 -20.636 1.00 94.56 86 LYS A CA 1
ATOM 700 C C . LYS A 1 86 ? 17.477 2.714 -21.346 1.00 94.56 86 LYS A C 1
ATOM 702 O O . LYS A 1 86 ? 17.175 1.710 -20.702 1.00 94.56 86 LYS A O 1
ATOM 707 N N . LEU A 1 87 ? 17.171 2.865 -22.636 1.00 94.31 87 LEU A N 1
ATOM 708 C CA . LEU A 1 87 ? 16.395 1.883 -23.410 1.00 94.31 87 LEU A CA 1
ATOM 709 C C . LEU A 1 87 ? 17.242 0.732 -23.969 1.00 94.31 87 LEU A C 1
ATOM 711 O O . LEU A 1 87 ? 16.704 -0.352 -24.217 1.00 94.31 87 LEU A O 1
ATOM 715 N N . PHE A 1 88 ? 18.542 0.964 -24.173 1.00 93.94 88 PHE A N 1
ATOM 716 C CA . PHE A 1 88 ? 19.437 0.018 -24.843 1.00 93.94 88 PHE A CA 1
ATOM 717 C C . PHE A 1 88 ? 20.630 -0.381 -23.974 1.00 93.94 88 PHE A C 1
ATOM 719 O O . PHE A 1 88 ? 20.729 -1.547 -23.602 1.00 93.94 88 PHE A O 1
ATOM 726 N N . LYS A 1 89 ? 21.500 0.568 -23.593 1.00 91.56 89 LYS A N 1
ATOM 727 C CA . LYS A 1 89 ? 22.716 0.271 -22.804 1.00 91.56 89 LYS A CA 1
ATOM 728 C C . LYS A 1 89 ? 22.379 -0.283 -21.419 1.00 91.56 89 LYS A C 1
ATOM 730 O O . LYS A 1 89 ? 22.934 -1.281 -20.984 1.00 91.56 89 LYS A O 1
ATOM 735 N N . GLU A 1 90 ? 21.434 0.355 -20.740 1.00 94.19 90 GLU A N 1
ATOM 736 C CA . GLU A 1 90 ? 20.989 0.004 -19.390 1.00 94.19 90 GLU A CA 1
ATOM 737 C C . GLU A 1 90 ? 19.631 -0.712 -19.400 1.00 94.19 90 GLU A C 1
ATOM 739 O O . GLU A 1 90 ? 18.929 -0.717 -18.389 1.00 94.19 90 GLU A O 1
ATOM 744 N N . ARG A 1 91 ? 19.239 -1.322 -20.530 1.00 93.00 91 ARG A N 1
ATOM 745 C CA . ARG A 1 91 ? 17.899 -1.903 -20.716 1.00 93.00 91 ARG A CA 1
ATOM 746 C C . ARG A 1 91 ? 17.511 -2.856 -19.588 1.00 93.00 91 ARG A C 1
ATOM 748 O O . ARG A 1 91 ? 16.432 -2.714 -19.021 1.00 93.00 91 ARG A O 1
ATOM 755 N N . MET A 1 92 ? 18.410 -3.776 -19.231 1.00 93.88 92 MET A N 1
ATOM 756 C CA . MET A 1 92 ? 18.177 -4.746 -18.157 1.00 93.88 92 MET A CA 1
ATOM 757 C C . MET A 1 92 ? 17.921 -4.044 -16.818 1.00 93.88 92 MET A C 1
ATOM 759 O O . MET A 1 92 ? 16.951 -4.360 -16.136 1.00 93.88 92 MET A O 1
ATOM 763 N N . ARG A 1 93 ? 18.749 -3.052 -16.461 1.00 95.25 93 ARG A N 1
ATOM 764 C CA . ARG A 1 93 ? 18.576 -2.259 -15.235 1.00 95.25 93 ARG A CA 1
ATOM 765 C C . ARG A 1 93 ? 17.229 -1.537 -15.234 1.00 95.25 93 ARG A C 1
ATOM 767 O O . ARG A 1 93 ? 16.519 -1.590 -14.236 1.00 95.25 93 ARG A O 1
ATOM 774 N N . THR A 1 94 ? 16.881 -0.885 -16.343 1.00 94.94 94 THR A N 1
ATOM 775 C CA . THR A 1 94 ? 15.603 -0.180 -16.500 1.00 94.94 94 THR A CA 1
ATOM 776 C C . THR A 1 94 ? 14.427 -1.139 -16.321 1.00 94.94 94 THR A C 1
ATOM 778 O O . THR A 1 94 ? 13.523 -0.844 -15.547 1.00 94.94 94 THR A O 1
ATOM 781 N N . GLN A 1 95 ? 14.449 -2.308 -16.967 1.00 95.12 95 GLN A N 1
ATOM 782 C CA . GLN A 1 95 ? 13.381 -3.304 -16.839 1.00 95.12 95 GLN A CA 1
ATOM 783 C C . GLN A 1 95 ? 13.265 -3.854 -15.413 1.00 95.12 95 GLN A C 1
ATOM 785 O O . GLN A 1 95 ? 12.156 -3.916 -14.888 1.00 95.12 95 GLN A O 1
ATOM 790 N N . LEU A 1 96 ? 14.386 -4.197 -14.765 1.00 96.12 96 LEU A N 1
ATOM 791 C CA . LEU A 1 96 ? 14.397 -4.668 -13.376 1.00 96.12 96 LEU A CA 1
ATOM 792 C C . LEU A 1 96 ? 13.731 -3.656 -12.433 1.00 96.12 96 LEU A C 1
ATOM 794 O O . LEU A 1 96 ? 12.840 -4.023 -11.672 1.00 96.12 96 LEU A O 1
ATOM 798 N N . VAL A 1 97 ? 14.116 -2.378 -12.522 1.00 94.81 97 VAL A N 1
ATOM 799 C CA . VAL A 1 97 ? 13.566 -1.313 -11.666 1.00 94.81 97 VAL A CA 1
ATOM 800 C C . VAL A 1 97 ? 12.086 -1.069 -11.951 1.00 94.81 97 VAL A C 1
ATOM 802 O O . VAL A 1 97 ? 11.296 -0.989 -11.014 1.00 94.81 97 VAL A O 1
ATOM 805 N N . LEU A 1 98 ? 11.691 -0.977 -13.224 1.00 95.25 98 LEU A N 1
ATOM 806 C CA . LEU A 1 98 ? 10.293 -0.740 -13.587 1.00 95.25 98 LEU A CA 1
ATOM 807 C C . LEU A 1 98 ? 9.387 -1.877 -13.103 1.00 95.25 98 LEU A C 1
ATOM 809 O O . LEU A 1 98 ? 8.361 -1.605 -12.485 1.00 95.25 98 LEU A O 1
ATOM 813 N N . HIS A 1 99 ? 9.780 -3.134 -13.333 1.00 95.75 99 HIS A N 1
ATOM 814 C CA . HIS A 1 99 ? 9.009 -4.288 -12.872 1.00 95.75 99 HIS A CA 1
ATOM 815 C C . HIS A 1 99 ? 8.916 -4.351 -11.348 1.00 95.75 99 HIS A C 1
ATOM 817 O O . HIS A 1 99 ? 7.836 -4.610 -10.817 1.00 95.75 99 HIS A O 1
ATOM 823 N N . PHE A 1 100 ? 10.016 -4.055 -10.652 1.00 95.31 100 PHE A N 1
ATOM 824 C CA . PHE A 1 100 ? 10.037 -3.979 -9.195 1.00 95.31 100 PHE A CA 1
ATOM 825 C C . PHE A 1 100 ? 9.065 -2.914 -8.669 1.00 95.31 100 PHE A C 1
ATOM 827 O O . PHE A 1 100 ? 8.223 -3.204 -7.822 1.00 95.31 100 PHE A O 1
ATOM 834 N N . TYR A 1 101 ? 9.095 -1.702 -9.228 1.00 93.50 101 TYR A N 1
ATOM 835 C CA . TYR A 1 101 ? 8.176 -0.628 -8.838 1.00 93.50 101 TYR A CA 1
ATOM 836 C C . TYR A 1 101 ? 6.715 -0.977 -9.107 1.00 93.50 101 TYR A C 1
ATOM 838 O O . TYR A 1 101 ? 5.864 -0.716 -8.259 1.00 93.50 101 TYR A O 1
ATOM 846 N N . THR A 1 102 ? 6.409 -1.604 -10.246 1.00 93.25 102 THR A N 1
ATOM 847 C CA . THR A 1 102 ? 5.036 -2.042 -10.531 1.00 93.25 102 THR A CA 1
ATOM 848 C C . THR A 1 102 ? 4.543 -3.164 -9.627 1.00 93.25 102 THR A C 1
ATOM 850 O O . THR A 1 102 ? 3.338 -3.371 -9.568 1.00 93.25 102 THR A O 1
ATOM 853 N N . ALA A 1 103 ? 5.435 -3.871 -8.931 1.00 93.19 103 ALA A N 1
ATOM 854 C CA . ALA A 1 103 ? 5.074 -4.931 -7.997 1.00 93.19 103 ALA A CA 1
ATOM 855 C C . ALA A 1 103 ? 4.939 -4.424 -6.554 1.00 93.19 103 ALA A C 1
ATOM 857 O O . ALA A 1 103 ? 3.983 -4.775 -5.872 1.00 93.19 103 ALA A O 1
ATOM 858 N N . VAL A 1 104 ? 5.866 -3.573 -6.101 1.00 92.69 104 VAL A N 1
ATOM 859 C CA . VAL A 1 104 ? 5.944 -3.140 -4.695 1.00 92.69 104 VAL A CA 1
ATOM 860 C C . VAL A 1 104 ? 5.078 -1.918 -4.401 1.00 92.69 104 VAL A C 1
ATOM 862 O O . VAL A 1 104 ? 4.395 -1.878 -3.382 1.00 92.69 104 VAL A O 1
ATOM 865 N N . LEU A 1 105 ? 5.056 -0.916 -5.287 1.00 91.12 105 LEU A N 1
ATOM 866 C CA . LEU A 1 105 ? 4.291 0.314 -5.041 1.00 91.12 105 LEU A CA 1
ATOM 867 C C . LEU A 1 105 ? 2.770 0.097 -4.904 1.00 91.12 105 LEU A C 1
ATOM 869 O O . LEU A 1 105 ? 2.161 0.842 -4.132 1.00 91.12 105 LEU A O 1
ATOM 873 N N . PRO A 1 106 ? 2.130 -0.888 -5.574 1.00 90.38 106 PRO A N 1
ATOM 874 C CA . PRO A 1 106 ? 0.732 -1.229 -5.318 1.00 90.38 106 PRO A CA 1
ATOM 875 C C . PRO A 1 106 ? 0.404 -1.550 -3.860 1.00 90.38 106 PRO A C 1
ATOM 877 O O . PRO A 1 106 ? -0.686 -1.193 -3.419 1.00 90.38 106 PRO A O 1
ATOM 880 N N . LEU A 1 107 ? 1.334 -2.168 -3.119 1.00 89.88 107 LEU A N 1
ATOM 881 C CA . LEU A 1 107 ? 1.138 -2.508 -1.704 1.00 89.88 107 LEU A CA 1
ATOM 882 C C . LEU A 1 107 ? 0.852 -1.242 -0.887 1.00 89.88 107 LEU A C 1
ATOM 884 O O . LEU A 1 107 ? -0.108 -1.194 -0.129 1.00 89.88 107 LEU A O 1
ATOM 888 N N . LEU A 1 108 ? 1.620 -0.177 -1.139 1.00 88.44 108 LEU A N 1
ATOM 889 C CA . LEU A 1 108 ? 1.446 1.130 -0.498 1.00 88.44 108 LEU A CA 1
ATOM 890 C C . LEU A 1 108 ? 0.256 1.913 -1.084 1.00 88.44 108 LEU A C 1
ATOM 892 O O . LEU A 1 108 ? -0.441 2.632 -0.373 1.00 88.44 108 LEU A O 1
ATOM 896 N N . LYS A 1 109 ? 0.015 1.801 -2.399 1.00 85.25 109 LYS A N 1
ATOM 897 C CA . LYS A 1 109 ? -1.075 2.508 -3.099 1.00 85.25 109 LYS A CA 1
ATOM 898 C C . LYS A 1 109 ? -2.453 2.066 -2.614 1.00 85.25 109 LYS A C 1
ATOM 900 O O . LYS A 1 109 ? -3.340 2.911 -2.529 1.00 85.25 109 LYS A O 1
ATOM 905 N N . LYS A 1 110 ? -2.635 0.775 -2.316 1.00 85.44 110 LYS A N 1
ATOM 906 C CA . LYS A 1 110 ? -3.915 0.219 -1.854 1.00 85.44 110 LYS A CA 1
ATOM 907 C C . LYS A 1 110 ? -4.404 0.918 -0.581 1.00 85.44 110 LYS A C 1
ATOM 909 O O . LYS A 1 110 ? -5.535 1.392 -0.573 1.00 85.44 110 LYS A O 1
ATOM 914 N N . ASP A 1 111 ? -3.537 1.038 0.422 1.00 85.19 111 ASP A N 1
ATOM 915 C CA . ASP A 1 111 ? -3.822 1.723 1.691 1.00 85.19 111 ASP A CA 1
ATOM 916 C C . ASP A 1 111 ? -4.238 3.186 1.463 1.00 85.19 111 ASP A C 1
ATOM 918 O O . ASP A 1 111 ? -5.311 3.625 1.874 1.00 85.19 111 ASP A O 1
ATOM 922 N N . VAL A 1 112 ? -3.453 3.925 0.676 1.00 82.31 112 VAL A N 1
ATOM 923 C CA . VAL A 1 112 ? -3.748 5.338 0.401 1.00 82.31 112 VAL A CA 1
ATOM 924 C C . VAL A 1 112 ? -5.043 5.527 -0.386 1.00 82.31 112 VAL A C 1
ATOM 926 O O . VAL A 1 112 ? -5.783 6.472 -0.123 1.00 82.31 112 VAL A O 1
ATOM 929 N N . CYS A 1 113 ? -5.344 4.651 -1.345 1.00 81.94 113 CYS A N 1
ATOM 930 C CA . CYS A 1 113 ? -6.602 4.715 -2.085 1.00 81.94 113 CYS A CA 1
ATOM 931 C C . CYS A 1 113 ? -7.815 4.370 -1.207 1.00 81.94 113 CYS A C 1
ATOM 933 O O . CYS A 1 113 ? -8.870 4.974 -1.396 1.00 81.94 113 CYS A O 1
ATOM 935 N N . LEU A 1 114 ? -7.673 3.453 -0.244 1.00 83.44 114 LEU A N 1
ATOM 936 C CA . LEU A 1 114 ? -8.746 3.082 0.680 1.00 83.44 114 LEU A CA 1
ATOM 937 C C . LEU A 1 114 ? -9.199 4.288 1.516 1.00 83.44 114 LEU A C 1
ATOM 939 O O . LEU A 1 114 ? -10.384 4.621 1.544 1.00 83.44 114 LEU A O 1
ATOM 943 N N . PHE A 1 115 ? -8.250 5.023 2.097 1.00 80.62 115 PHE A N 1
ATOM 944 C CA . PHE A 1 115 ? -8.538 6.209 2.911 1.00 80.62 115 PHE A CA 1
ATOM 945 C C . PHE A 1 115 ? -8.751 7.496 2.102 1.00 80.62 115 PHE A C 1
ATOM 947 O O . PHE A 1 115 ? -8.861 8.571 2.681 1.00 80.62 115 PHE A O 1
ATOM 954 N N . GLN A 1 116 ? -8.827 7.414 0.768 1.00 75.62 116 GLN A N 1
ATOM 955 C CA . GLN A 1 116 ? -9.277 8.508 -0.108 1.00 75.62 116 GLN A CA 1
ATOM 956 C C . GLN A 1 116 ? -10.778 8.454 -0.421 1.00 75.62 116 GLN A C 1
ATOM 958 O O . GLN A 1 116 ? -11.306 9.362 -1.075 1.00 75.62 116 GLN A O 1
ATOM 963 N N . THR A 1 117 ? -11.467 7.399 0.015 1.00 75.75 117 THR A N 1
ATOM 964 C CA . THR A 1 117 ? -12.914 7.255 -0.163 1.00 75.75 117 THR A CA 1
ATOM 965 C C . THR A 1 117 ? -13.683 8.307 0.648 1.00 75.75 117 THR A C 1
ATOM 967 O O . THR A 1 117 ? -13.131 9.004 1.496 1.00 75.75 117 THR A O 1
ATOM 970 N N . LYS A 1 118 ? -14.972 8.491 0.338 1.00 72.38 118 LYS A N 1
ATOM 971 C CA . LYS A 1 118 ? -15.843 9.426 1.077 1.00 72.38 118 LYS A CA 1
ATOM 972 C C . LYS A 1 118 ? -16.385 8.832 2.380 1.00 72.38 118 LYS A C 1
ATOM 974 O O . LYS A 1 118 ? -17.000 9.556 3.155 1.00 72.38 118 LYS A O 1
ATOM 979 N N . GLU A 1 119 ? -16.206 7.533 2.580 1.00 82.38 119 GLU A N 1
ATOM 980 C CA . GLU A 1 119 ? -16.790 6.788 3.689 1.00 82.38 119 GLU A CA 1
ATOM 981 C C . GLU A 1 119 ? -15.989 7.002 4.985 1.00 82.38 119 GLU A C 1
ATOM 983 O O . GLU A 1 119 ? -14.768 7.178 4.936 1.00 82.38 119 GLU A O 1
ATOM 988 N N . PRO A 1 120 ? -16.635 6.988 6.164 1.00 84.75 120 PRO A N 1
ATOM 989 C CA . PRO A 1 120 ? -15.947 7.092 7.446 1.00 84.75 120 PRO A CA 1
ATOM 990 C C . PRO A 1 120 ? -15.194 5.799 7.805 1.00 84.75 120 PRO A C 1
ATOM 992 O O . PRO A 1 120 ? -15.709 4.923 8.493 1.00 84.75 120 PRO A O 1
ATOM 995 N N . LEU A 1 121 ? -13.930 5.684 7.395 1.00 89.62 121 LEU A N 1
ATOM 996 C CA . LEU A 1 121 ? -13.103 4.484 7.587 1.00 89.62 121 LEU A CA 1
ATOM 997 C C . LEU A 1 121 ? -12.130 4.553 8.775 1.00 89.62 121 LEU A C 1
ATOM 999 O O . LEU A 1 121 ? -11.257 3.699 8.903 1.00 89.62 121 LEU A O 1
ATOM 1003 N N . ILE A 1 122 ? -12.281 5.512 9.696 1.00 89.62 122 ILE A N 1
ATOM 1004 C CA . ILE A 1 122 ? -11.379 5.650 10.859 1.00 89.62 122 ILE A CA 1
ATOM 1005 C C . ILE A 1 122 ? -11.285 4.372 11.719 1.00 89.62 122 ILE A C 1
ATOM 1007 O O . ILE A 1 122 ? -10.239 4.090 12.297 1.00 89.62 122 ILE A O 1
ATOM 1011 N N . HIS A 1 123 ? -12.352 3.570 11.753 1.00 91.38 123 HIS A N 1
ATOM 1012 C CA . HIS A 1 123 ? -12.404 2.267 12.420 1.00 91.38 123 HIS A CA 1
ATOM 1013 C C . HIS A 1 123 ? -11.492 1.211 11.777 1.00 91.38 123 HIS A C 1
ATOM 1015 O O . HIS A 1 123 ? -10.941 0.383 12.491 1.00 91.38 123 HIS A O 1
ATOM 1021 N N . LYS A 1 124 ? -11.273 1.270 10.458 1.00 92.12 124 LYS A N 1
ATOM 1022 C CA . LYS A 1 124 ? -10.365 0.368 9.730 1.00 92.12 124 LYS A CA 1
ATOM 1023 C C . LYS A 1 124 ? -8.910 0.816 9.773 1.00 92.12 124 LYS A C 1
ATOM 1025 O O . LYS A 1 124 ? -8.025 0.018 9.496 1.00 92.12 124 LYS A O 1
ATOM 1030 N N . LEU A 1 125 ? -8.651 2.080 10.116 1.00 90.88 125 LEU A N 1
ATOM 1031 C CA . LEU A 1 125 ? -7.324 2.686 9.997 1.00 90.88 125 LEU A CA 1
ATOM 1032 C C . LEU A 1 125 ? -6.232 1.895 10.716 1.00 90.88 125 LEU A C 1
ATOM 1034 O O . LEU A 1 125 ? -5.154 1.711 10.165 1.00 90.88 125 LEU A O 1
ATOM 1038 N N . TYR A 1 126 ? -6.504 1.425 11.933 1.00 92.38 126 TYR A N 1
ATOM 1039 C CA . TYR A 1 126 ? -5.524 0.646 12.681 1.00 92.38 126 TYR A CA 1
ATOM 1040 C C . TYR A 1 126 ? -5.217 -0.698 12.011 1.00 92.38 126 TYR A C 1
ATOM 1042 O O . TYR A 1 126 ? -4.051 -1.003 11.760 1.00 92.38 126 TYR A O 1
ATOM 1050 N N . ASP A 1 127 ? -6.261 -1.469 11.706 1.00 92.31 127 ASP A N 1
ATOM 1051 C CA . ASP A 1 127 ? -6.129 -2.830 11.185 1.00 92.31 127 ASP A CA 1
ATOM 1052 C C . ASP A 1 127 ? -5.490 -2.830 9.785 1.00 92.31 127 ASP A C 1
ATOM 1054 O O . ASP A 1 127 ? -4.613 -3.643 9.499 1.00 92.31 127 ASP A O 1
ATOM 1058 N N . GLU A 1 128 ? -5.849 -1.867 8.929 1.00 92.50 128 GLU A N 1
ATOM 1059 C CA . GLU A 1 128 ? -5.260 -1.717 7.591 1.00 92.50 128 GLU A CA 1
ATOM 1060 C C . GLU A 1 128 ? -3.788 -1.286 7.652 1.00 92.50 128 GLU A C 1
ATOM 1062 O O . GLU A 1 128 ? -2.971 -1.796 6.887 1.00 92.50 128 GLU A O 1
ATOM 1067 N N . GLN A 1 129 ? -3.404 -0.418 8.597 1.00 92.75 129 GLN A N 1
ATOM 1068 C CA . GLN A 1 129 ? -1.995 -0.058 8.798 1.00 92.75 129 GLN A CA 1
ATOM 1069 C C . GLN A 1 129 ? -1.169 -1.236 9.322 1.00 92.75 129 GLN A C 1
ATOM 1071 O O . GLN A 1 129 ? -0.016 -1.409 8.917 1.00 92.75 129 GLN A O 1
ATOM 1076 N N . GLU A 1 130 ? -1.729 -2.031 10.239 1.00 93.56 130 GLU A N 1
ATOM 1077 C CA . GLU A 1 130 ? -1.079 -3.240 10.750 1.00 93.56 130 GLU A CA 1
ATOM 1078 C C . GLU A 1 130 ? -0.872 -4.252 9.619 1.00 93.56 130 GLU A C 1
ATOM 1080 O O . GLU A 1 130 ? 0.246 -4.745 9.433 1.00 93.56 130 GLU A O 1
ATOM 1085 N N . GLN A 1 131 ? -1.912 -4.493 8.818 1.00 93.25 131 GLN A N 1
ATOM 1086 C CA . GLN A 1 131 ? -1.852 -5.404 7.681 1.00 93.25 131 GLN A CA 1
ATOM 1087 C C . GLN A 1 131 ? -0.872 -4.915 6.610 1.00 93.25 131 GLN A C 1
ATOM 1089 O O . GLN A 1 131 ? -0.033 -5.692 6.164 1.00 93.25 131 GLN A O 1
ATOM 1094 N N . LEU A 1 132 ? -0.907 -3.626 6.250 1.00 94.69 132 LEU A N 1
ATOM 1095 C CA . LEU A 1 132 ? 0.046 -3.012 5.322 1.00 94.69 132 LEU A CA 1
ATOM 1096 C C . LEU A 1 132 ? 1.487 -3.259 5.768 1.00 94.69 132 LEU A C 1
ATOM 1098 O O . LEU A 1 132 ? 2.342 -3.627 4.961 1.00 94.69 132 LEU A O 1
ATOM 1102 N N . PHE A 1 133 ? 1.766 -3.030 7.052 1.00 95.06 133 PHE A N 1
ATOM 1103 C CA . PHE A 1 133 ? 3.106 -3.189 7.591 1.00 95.06 133 PHE A CA 1
ATOM 1104 C C . PHE A 1 133 ? 3.553 -4.653 7.548 1.00 95.06 133 PHE A C 1
ATOM 1106 O O . PHE A 1 133 ? 4.659 -4.937 7.088 1.00 95.06 133 PHE A O 1
ATOM 1113 N N . LEU A 1 134 ? 2.688 -5.586 7.951 1.00 94.56 134 LEU A N 1
ATOM 1114 C CA . LEU A 1 134 ? 2.953 -7.025 7.878 1.00 94.56 134 LEU A CA 1
ATOM 1115 C C . LEU A 1 134 ? 3.183 -7.512 6.442 1.00 94.56 134 LEU A C 1
ATOM 1117 O O . LEU A 1 134 ? 4.189 -8.178 6.180 1.00 94.56 134 LEU A O 1
ATOM 1121 N N . ASP A 1 135 ? 2.301 -7.142 5.514 1.00 94.19 135 ASP A N 1
ATOM 1122 C CA . ASP A 1 135 ? 2.401 -7.493 4.096 1.00 94.19 135 ASP A CA 1
ATOM 1123 C C . ASP A 1 135 ? 3.715 -6.974 3.506 1.00 94.19 135 ASP A C 1
ATOM 1125 O O . ASP A 1 135 ? 4.443 -7.710 2.833 1.00 94.19 135 ASP A O 1
ATOM 1129 N N . PHE A 1 136 ? 4.075 -5.727 3.819 1.00 96.06 136 PHE A N 1
ATOM 1130 C CA . PHE A 1 136 ? 5.316 -5.129 3.346 1.00 96.06 136 PHE A CA 1
ATOM 1131 C C . PHE A 1 136 ? 6.557 -5.840 3.903 1.00 96.06 136 PHE A C 1
ATOM 1133 O O . PHE A 1 136 ? 7.477 -6.156 3.147 1.00 96.06 136 PHE A O 1
ATOM 1140 N N . LEU A 1 137 ? 6.586 -6.144 5.206 1.00 96.06 137 LEU A N 1
ATOM 1141 C CA . LEU A 1 137 ? 7.695 -6.882 5.818 1.00 96.06 137 LEU A CA 1
ATOM 1142 C C . LEU A 1 137 ? 7.843 -8.292 5.228 1.00 96.06 137 LEU A C 1
ATOM 1144 O O . LEU A 1 137 ? 8.967 -8.744 4.999 1.00 96.06 137 LEU A O 1
ATOM 1148 N N . SER A 1 138 ? 6.732 -8.971 4.926 1.00 95.56 138 SER A N 1
ATOM 1149 C CA . SER A 1 138 ? 6.742 -10.327 4.355 1.00 95.56 138 SER A CA 1
ATOM 1150 C C . SER A 1 138 ? 7.431 -10.416 2.987 1.00 95.56 138 SER A C 1
ATOM 1152 O O . SER A 1 138 ? 7.915 -11.479 2.601 1.00 95.56 138 SER A O 1
ATOM 1154 N N . CYS A 1 139 ? 7.556 -9.290 2.275 1.00 96.38 139 CYS A N 1
ATOM 1155 C CA . CYS A 1 139 ? 8.220 -9.233 0.975 1.00 96.38 139 CYS A CA 1
ATOM 1156 C C . CYS A 1 1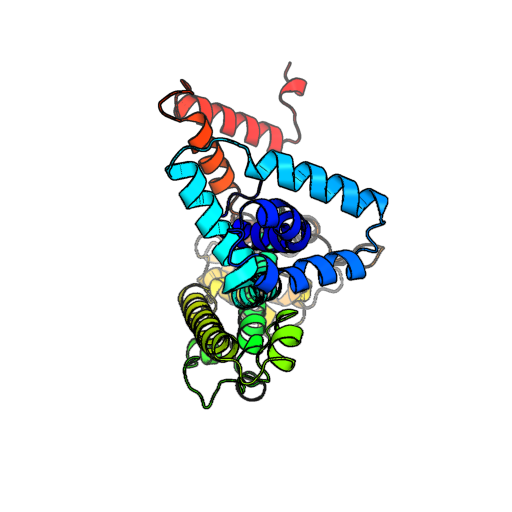39 ? 9.730 -9.511 1.056 1.00 96.38 139 CYS A C 1
ATOM 1158 O O . CYS A 1 139 ? 10.329 -9.932 0.062 1.00 96.38 139 CYS A O 1
ATOM 1160 N N . PHE A 1 140 ? 10.369 -9.257 2.204 1.00 96.31 140 PHE A N 1
ATOM 1161 C CA . PHE A 1 140 ? 11.826 -9.361 2.337 1.00 96.31 140 PHE A CA 1
ATOM 1162 C C . PHE A 1 140 ? 12.323 -9.953 3.664 1.00 96.31 140 PHE A C 1
ATOM 1164 O O . PHE A 1 140 ? 13.509 -10.267 3.761 1.00 96.31 140 PHE A O 1
ATOM 1171 N N . LEU A 1 141 ? 11.456 -10.162 4.658 1.00 96.44 141 LEU A N 1
ATOM 1172 C CA . LEU A 1 141 ? 11.797 -10.802 5.932 1.00 96.44 141 LEU A CA 1
ATOM 1173 C C . LEU A 1 141 ? 11.293 -12.245 6.016 1.00 96.44 141 LEU A C 1
ATOM 1175 O O . LEU A 1 141 ? 10.314 -12.637 5.383 1.00 96.44 141 LEU A O 1
ATOM 1179 N N . LYS A 1 142 ? 11.991 -13.056 6.813 1.00 95.31 142 LYS A N 1
ATOM 1180 C CA . LYS A 1 142 ? 11.651 -14.457 7.070 1.00 95.31 142 LYS A CA 1
ATOM 1181 C C . LYS A 1 142 ? 10.279 -14.579 7.738 1.00 95.31 142 LYS A C 1
ATOM 1183 O O . LYS A 1 142 ? 10.002 -13.918 8.738 1.00 95.31 142 LYS A O 1
ATOM 1188 N N . HIS A 1 143 ? 9.445 -15.491 7.244 1.00 93.31 143 HIS A N 1
ATOM 1189 C CA . HIS A 1 143 ? 8.091 -15.705 7.765 1.00 93.31 143 HIS A CA 1
ATOM 1190 C C . HIS A 1 143 ? 8.111 -16.164 9.228 1.00 93.31 143 HIS A C 1
ATOM 1192 O O . HIS A 1 143 ? 7.285 -15.733 10.027 1.00 93.31 143 HIS A O 1
ATOM 1198 N N . GLU A 1 144 ? 9.085 -16.994 9.599 1.00 92.62 144 GLU A N 1
ATOM 1199 C CA . GLU A 1 144 ? 9.322 -17.454 10.967 1.00 92.62 144 GLU A CA 1
ATOM 1200 C C . GLU A 1 144 ? 9.687 -16.320 11.935 1.00 92.62 144 GLU A C 1
ATOM 1202 O O . GLU A 1 144 ? 9.396 -16.427 13.123 1.00 92.62 144 GLU A O 1
ATOM 1207 N N . VAL A 1 145 ? 10.261 -15.219 11.438 1.00 92.44 145 VAL A N 1
ATOM 1208 C CA . VAL A 1 145 ? 10.540 -14.029 12.251 1.00 92.44 145 VAL A CA 1
ATOM 1209 C C . VAL A 1 145 ? 9.269 -13.215 12.460 1.00 92.44 145 VAL A C 1
ATOM 1211 O O . VAL A 1 145 ? 9.086 -12.654 13.533 1.00 92.44 145 VAL A O 1
ATOM 1214 N N . LEU A 1 146 ? 8.379 -13.146 11.471 1.00 93.12 146 LEU A N 1
ATOM 1215 C CA . LEU A 1 146 ? 7.140 -12.369 11.573 1.00 93.12 146 LEU A CA 1
ATOM 1216 C C . LEU A 1 146 ? 6.047 -13.106 12.358 1.00 93.12 146 LEU A C 1
ATOM 1218 O O . LEU A 1 146 ? 5.263 -12.486 13.078 1.00 93.12 146 LEU A O 1
ATOM 1222 N N . LYS A 1 147 ? 5.994 -14.435 12.240 1.00 91.62 147 LYS A N 1
ATOM 1223 C CA . LYS A 1 147 ? 4.930 -15.263 12.810 1.00 91.62 147 LYS A CA 1
ATOM 1224 C C . LYS A 1 147 ? 4.848 -15.110 14.331 1.00 91.62 147 LYS A C 1
ATOM 1226 O O . LYS A 1 147 ? 5.811 -15.348 15.052 1.00 91.62 147 LYS A O 1
ATOM 1231 N N . GLY A 1 148 ? 3.657 -14.766 14.820 1.00 83.38 148 GLY A N 1
ATOM 1232 C CA . GLY A 1 148 ? 3.371 -14.662 16.253 1.00 83.38 148 GLY A CA 1
ATOM 1233 C C . GLY A 1 148 ? 3.935 -13.413 16.937 1.00 83.38 148 GLY A C 1
ATOM 1234 O O . GLY A 1 148 ? 3.763 -13.274 18.147 1.00 83.38 148 GLY A O 1
ATOM 1235 N N . LYS A 1 149 ? 4.577 -12.494 16.199 1.00 90.56 149 LYS A N 1
ATOM 1236 C CA . LYS A 1 149 ? 4.950 -11.187 16.744 1.00 90.56 149 LYS A CA 1
ATOM 1237 C C . LYS A 1 149 ? 3.736 -10.270 16.791 1.00 90.56 149 LYS A C 1
ATOM 1239 O O . LYS A 1 149 ? 2.989 -10.160 15.827 1.00 90.56 149 LYS A O 1
ATOM 1244 N N . ASN A 1 150 ? 3.580 -9.572 17.909 1.00 88.56 150 ASN A N 1
ATOM 1245 C CA . ASN A 1 150 ? 2.649 -8.456 17.996 1.00 88.56 150 ASN A CA 1
ATOM 1246 C C . ASN A 1 150 ? 3.264 -7.181 17.398 1.00 88.56 150 ASN A C 1
ATOM 1248 O O . ASN A 1 150 ? 4.479 -7.062 17.232 1.00 88.56 150 ASN A O 1
ATOM 1252 N N . VAL A 1 151 ? 2.419 -6.183 17.163 1.00 89.00 151 VAL A N 1
ATOM 1253 C CA . VAL A 1 151 ? 2.808 -4.877 16.624 1.00 89.00 151 VAL A CA 1
ATOM 1254 C C . VAL A 1 151 ? 3.992 -4.230 17.346 1.00 89.00 151 VAL A C 1
ATOM 1256 O O . VAL A 1 151 ? 4.903 -3.729 16.694 1.00 89.00 151 VAL A O 1
ATOM 1259 N N . LYS A 1 152 ? 4.035 -4.261 18.686 1.00 90.12 152 LYS A N 1
ATOM 1260 C CA . LYS A 1 152 ? 5.149 -3.659 19.441 1.00 90.12 152 LYS A CA 1
ATOM 1261 C C . LYS A 1 152 ? 6.475 -4.344 19.111 1.00 90.12 152 LYS A C 1
ATOM 1263 O O . LYS A 1 152 ? 7.480 -3.664 18.938 1.00 90.12 152 LYS A O 1
ATOM 1268 N N . GLN A 1 153 ? 6.459 -5.671 18.989 1.00 92.44 153 GLN A N 1
ATOM 1269 C CA . GLN A 1 153 ? 7.632 -6.465 18.624 1.00 92.44 153 GLN A CA 1
ATOM 1270 C C . GLN A 1 153 ? 8.060 -6.239 17.168 1.00 92.44 153 GLN A C 1
ATOM 1272 O O . GLN A 1 153 ? 9.254 -6.302 16.879 1.00 92.44 153 GLN A O 1
ATOM 1277 N N . LEU A 1 154 ? 7.112 -5.984 16.260 1.00 92.50 154 LEU A N 1
ATOM 1278 C CA . LEU A 1 154 ? 7.396 -5.654 14.859 1.00 92.50 154 LEU A CA 1
ATOM 1279 C C . LEU A 1 154 ? 7.993 -4.246 14.716 1.00 92.50 154 LEU A C 1
ATOM 1281 O O . LEU A 1 154 ? 8.929 -4.046 13.945 1.00 92.50 154 LEU A O 1
ATOM 1285 N N . LEU A 1 155 ? 7.507 -3.278 15.497 1.00 92.94 155 LEU A N 1
ATOM 1286 C CA . LEU A 1 155 ? 8.060 -1.920 15.540 1.00 92.94 155 LEU A CA 1
ATOM 1287 C C . LEU A 1 155 ? 9.485 -1.879 16.105 1.00 92.94 155 LEU A C 1
ATOM 1289 O O . LEU A 1 155 ? 10.277 -1.041 15.690 1.00 92.94 155 LEU A O 1
ATOM 1293 N N . SER A 1 156 ? 9.820 -2.780 17.033 1.00 92.31 156 SER A N 1
ATOM 1294 C CA . SER A 1 156 ? 11.168 -2.893 17.605 1.00 92.31 156 SER A CA 1
ATOM 1295 C C . SER A 1 156 ? 12.107 -3.809 16.813 1.00 92.31 156 SER A C 1
ATOM 1297 O O . SER A 1 156 ? 13.249 -4.004 17.222 1.00 92.31 156 SER A O 1
ATOM 1299 N N . LEU A 1 157 ? 11.631 -4.445 15.738 1.00 93.38 157 LEU A N 1
ATOM 1300 C CA . LEU A 1 157 ? 12.431 -5.385 14.959 1.00 93.38 157 LEU A CA 1
ATOM 1301 C C . LEU A 1 157 ? 13.520 -4.637 14.182 1.00 93.38 157 LEU A C 1
ATOM 1303 O O . LEU A 1 157 ? 13.219 -3.711 13.428 1.00 93.38 157 LEU A O 1
ATOM 1307 N N . ASN A 1 158 ? 14.773 -5.075 14.306 1.00 93.81 158 ASN A N 1
ATOM 1308 C CA . ASN A 1 158 ? 15.844 -4.573 13.457 1.00 93.81 158 ASN A CA 1
ATOM 1309 C C . ASN A 1 158 ? 15.749 -5.211 12.065 1.00 93.81 158 ASN A C 1
ATOM 1311 O O . ASN A 1 158 ? 16.271 -6.294 11.816 1.00 93.81 158 ASN A O 1
ATOM 1315 N N . VAL A 1 159 ? 15.065 -4.529 11.148 1.00 93.75 159 VAL A N 1
ATOM 1316 C CA . VAL A 1 159 ? 14.813 -5.020 9.782 1.00 93.75 159 VAL A CA 1
ATOM 1317 C C . VAL A 1 159 ? 16.057 -5.026 8.884 1.00 93.75 159 VAL A C 1
ATOM 1319 O O . VAL A 1 159 ? 15.953 -5.437 7.734 1.00 93.75 159 VAL A O 1
ATOM 1322 N N . SER A 1 160 ? 17.211 -4.572 9.387 1.00 92.50 160 SER A N 1
ATOM 1323 C CA . SER A 1 160 ? 18.484 -4.505 8.657 1.00 92.50 160 SER A CA 1
ATOM 1324 C C . SER A 1 160 ? 19.392 -5.722 8.877 1.00 92.50 160 SER A C 1
ATOM 1326 O O . SER A 1 160 ? 20.439 -5.809 8.241 1.00 92.50 160 SER A O 1
ATOM 1328 N N . GLU A 1 161 ? 19.039 -6.635 9.784 1.00 91.75 161 GLU A N 1
ATOM 1329 C CA . GLU A 1 161 ? 19.873 -7.796 10.113 1.00 91.75 161 GLU A CA 1
ATOM 1330 C C . GLU A 1 161 ? 19.717 -8.936 9.097 1.00 91.75 161 GLU A C 1
ATOM 1332 O O . GLU A 1 161 ? 18.611 -9.399 8.815 1.00 91.75 161 GLU A O 1
ATOM 1337 N N . ASP A 1 162 ? 20.838 -9.469 8.606 1.00 88.25 162 ASP A N 1
ATOM 1338 C CA . ASP A 1 162 ? 20.844 -10.591 7.655 1.00 88.25 162 ASP A CA 1
ATOM 1339 C C . ASP A 1 162 ? 20.158 -11.855 8.221 1.00 88.25 162 ASP A C 1
ATOM 1341 O O . ASP A 1 162 ? 19.562 -12.637 7.479 1.00 88.25 162 ASP A O 1
ATOM 1345 N N . GLU A 1 163 ? 20.194 -12.041 9.546 1.00 89.62 163 GLU A N 1
ATOM 1346 C CA . GLU A 1 163 ? 19.527 -13.138 10.261 1.00 89.62 163 GLU A CA 1
ATOM 1347 C C . GLU A 1 163 ? 17.999 -13.089 10.126 1.00 89.62 163 GLU A C 1
ATOM 1349 O O . GLU A 1 163 ? 17.353 -14.139 10.106 1.00 89.62 163 GLU A O 1
ATOM 1354 N N . VAL A 1 164 ? 17.405 -11.898 9.994 1.00 91.19 164 VAL A N 1
ATOM 1355 C CA . VAL A 1 164 ? 15.948 -11.748 9.850 1.00 91.19 164 VAL A CA 1
ATOM 1356 C C . VAL A 1 164 ? 15.496 -11.690 8.395 1.00 91.19 164 VAL A C 1
ATOM 1358 O O . VAL A 1 164 ? 14.333 -11.972 8.098 1.00 91.19 164 VAL A O 1
ATOM 1361 N N . MET A 1 165 ? 16.404 -11.354 7.481 1.00 92.81 165 MET A N 1
ATOM 1362 C CA . MET A 1 165 ? 16.111 -11.195 6.062 1.00 92.81 165 MET A CA 1
ATOM 1363 C C . MET A 1 165 ? 15.968 -12.526 5.327 1.00 92.81 165 MET A C 1
ATOM 1365 O O . MET A 1 165 ? 16.626 -13.531 5.611 1.00 92.81 165 MET A O 1
ATOM 1369 N N . LEU A 1 166 ? 15.130 -12.518 4.296 1.00 93.44 166 LEU A N 1
ATOM 1370 C CA . LEU A 1 166 ? 15.116 -13.575 3.299 1.00 93.44 166 LEU A CA 1
ATOM 1371 C C . LEU A 1 166 ? 16.435 -13.584 2.526 1.00 93.44 166 LEU A C 1
ATOM 1373 O O . LEU A 1 166 ? 17.052 -12.555 2.248 1.00 93.44 166 LEU A O 1
ATOM 1377 N N . LYS A 1 167 ? 16.834 -14.776 2.077 1.00 90.19 167 LYS A N 1
ATOM 1378 C CA . LYS A 1 167 ? 17.882 -14.889 1.059 1.00 90.19 167 LYS A CA 1
ATOM 1379 C C . LYS A 1 167 ? 17.451 -14.100 -0.179 1.00 90.19 167 LYS A C 1
ATOM 1381 O O . LYS A 1 167 ? 16.287 -14.162 -0.563 1.00 90.19 167 LYS A O 1
ATOM 1386 N N . LYS A 1 168 ? 18.402 -13.456 -0.865 1.00 84.88 168 LYS A N 1
ATOM 1387 C CA . LYS A 1 168 ? 18.146 -12.639 -2.072 1.00 84.88 168 LYS A CA 1
ATOM 1388 C C . LYS A 1 168 ? 17.226 -13.326 -3.092 1.00 84.88 168 LYS A C 1
ATOM 1390 O O . LYS A 1 168 ? 16.326 -12.700 -3.625 1.00 84.88 168 LYS A O 1
ATOM 1395 N N . SER A 1 169 ? 17.396 -14.629 -3.317 1.00 82.44 169 SER A N 1
ATOM 1396 C CA . SER A 1 169 ? 16.583 -15.415 -4.261 1.00 82.44 169 SER A CA 1
ATOM 1397 C C . SER A 1 169 ? 15.135 -15.683 -3.827 1.00 82.44 169 SER A C 1
ATOM 1399 O O . SER A 1 169 ? 14.379 -16.270 -4.596 1.00 82.44 169 SER A O 1
ATOM 1401 N N . LYS A 1 170 ? 14.765 -15.327 -2.595 1.00 90.25 170 LYS A N 1
ATOM 1402 C CA . LYS A 1 170 ? 13.438 -15.535 -2.001 1.00 90.25 170 LYS A CA 1
ATOM 1403 C C . LYS A 1 170 ? 12.699 -14.232 -1.709 1.00 90.25 170 LYS A C 1
ATOM 1405 O O . LYS A 1 170 ? 11.538 -14.298 -1.329 1.00 90.25 170 LYS A O 1
ATOM 1410 N N . MET A 1 171 ? 13.355 -13.083 -1.869 1.00 93.31 171 MET A N 1
ATOM 1411 C CA . MET A 1 171 ? 12.692 -11.785 -1.764 1.00 93.31 171 MET A CA 1
ATOM 1412 C C . MET A 1 171 ? 11.658 -11.643 -2.880 1.00 93.31 171 MET A C 1
ATOM 1414 O O . MET A 1 171 ? 11.923 -12.033 -4.018 1.00 93.31 171 MET A O 1
ATOM 1418 N N . PHE A 1 172 ? 10.522 -11.031 -2.568 1.00 95.62 172 PHE A N 1
ATOM 1419 C CA . PHE A 1 172 ? 9.521 -10.681 -3.562 1.00 95.62 172 PHE A CA 1
ATOM 1420 C C . PHE A 1 172 ? 10.061 -9.565 -4.464 1.00 95.62 172 PHE A C 1
ATOM 1422 O O . PHE A 1 172 ? 10.380 -8.468 -3.996 1.00 95.62 172 PHE A O 1
ATOM 1429 N N . LEU A 1 173 ? 10.177 -9.834 -5.766 1.00 94.19 173 LEU A N 1
ATOM 1430 C CA . LEU A 1 173 ? 10.588 -8.832 -6.763 1.00 94.19 173 LEU A CA 1
ATOM 1431 C C . LEU A 1 173 ? 9.541 -8.651 -7.875 1.00 94.19 173 LEU A C 1
ATOM 1433 O O . LEU A 1 173 ? 9.756 -7.882 -8.819 1.00 94.19 173 LEU A O 1
ATOM 1437 N N . GLY A 1 174 ? 8.423 -9.375 -7.785 1.00 92.06 174 GLY A N 1
ATOM 1438 C CA . GLY A 1 174 ? 7.377 -9.408 -8.800 1.00 92.06 174 GLY A CA 1
ATOM 1439 C C . GLY A 1 174 ? 7.907 -9.861 -10.160 1.00 92.06 174 GLY A C 1
ATOM 1440 O O . GLY A 1 174 ? 8.733 -10.764 -10.266 1.00 92.06 174 GLY A O 1
ATOM 1441 N N . SER A 1 175 ? 7.477 -9.209 -11.242 1.00 91.94 175 SER A N 1
ATOM 1442 C CA . SER A 1 175 ? 7.869 -9.613 -12.603 1.00 91.94 175 SER A CA 1
ATOM 1443 C C . SER A 1 175 ? 9.378 -9.511 -12.888 1.00 91.94 175 SER A C 1
ATOM 1445 O O . SER A 1 175 ? 9.854 -10.113 -13.857 1.00 91.94 175 SER A O 1
ATOM 1447 N N . ALA A 1 176 ? 10.152 -8.809 -12.048 1.00 93.31 176 ALA A N 1
ATOM 1448 C CA . ALA A 1 176 ? 11.607 -8.732 -12.173 1.00 93.31 176 ALA A CA 1
ATOM 1449 C C . ALA A 1 176 ? 12.296 -10.092 -11.927 1.00 93.31 176 ALA A C 1
ATOM 1451 O O . ALA A 1 176 ? 13.389 -10.320 -12.449 1.00 93.31 176 ALA A O 1
ATOM 1452 N N . GLU A 1 177 ? 11.652 -11.028 -11.217 1.00 93.12 177 GLU A N 1
ATOM 1453 C CA . GLU A 1 177 ? 12.178 -12.377 -10.938 1.00 93.12 177 GLU A CA 1
ATOM 1454 C C . GLU A 1 177 ? 12.516 -13.154 -12.218 1.00 93.12 177 GLU A C 1
ATOM 1456 O O . GLU A 1 177 ? 13.524 -13.864 -12.291 1.00 93.12 177 GLU A O 1
ATOM 1461 N N . SER A 1 178 ? 11.721 -12.960 -13.274 1.00 91.19 178 SER A N 1
ATOM 1462 C CA . SER A 1 178 ? 11.945 -13.585 -14.582 1.00 91.19 178 SER A CA 1
ATOM 1463 C C . SER A 1 178 ? 13.248 -13.127 -15.255 1.00 91.19 178 SER A C 1
ATOM 1465 O O . SER A 1 178 ? 13.894 -13.899 -15.964 1.00 91.19 178 SER A O 1
ATOM 1467 N N . ILE A 1 179 ? 13.665 -11.879 -15.017 1.00 92.06 179 ILE A N 1
ATOM 1468 C CA . ILE A 1 179 ? 14.902 -11.304 -15.559 1.00 92.06 179 ILE A CA 1
ATOM 1469 C C . ILE A 1 179 ? 16.085 -11.742 -14.701 1.00 92.06 179 ILE A C 1
ATOM 1471 O O . ILE A 1 179 ? 17.123 -12.140 -15.232 1.00 92.06 179 ILE A O 1
ATOM 1475 N N . VAL A 1 180 ? 15.915 -11.703 -13.378 1.00 92.25 180 VAL A N 1
ATOM 1476 C CA . VAL A 1 180 ? 16.927 -12.116 -12.401 1.00 92.25 180 VAL A CA 1
ATOM 1477 C C . VAL A 1 180 ? 17.313 -13.582 -12.589 1.00 92.25 180 VAL A C 1
ATOM 1479 O O . VAL A 1 180 ? 18.499 -13.890 -12.680 1.00 92.25 180 VAL A O 1
ATOM 1482 N N . SER A 1 181 ? 16.332 -14.480 -12.704 1.00 89.62 181 SER A N 1
ATOM 1483 C CA . SER A 1 181 ? 16.559 -15.927 -12.860 1.00 89.62 181 SER A CA 1
ATOM 1484 C C . SER A 1 181 ? 17.343 -16.287 -14.125 1.00 89.62 181 SER A C 1
ATOM 1486 O O . SER A 1 181 ? 18.149 -17.213 -14.104 1.00 89.62 181 SER A O 1
ATOM 1488 N N . LYS A 1 182 ? 17.178 -15.521 -15.209 1.00 90.31 182 LYS A N 1
ATOM 1489 C CA . LYS A 1 182 ? 17.927 -15.707 -16.463 1.00 90.31 182 LYS A CA 1
ATOM 1490 C C . LYS A 1 182 ? 19.340 -15.114 -16.426 1.00 90.31 182 LYS A C 1
ATOM 1492 O O . LYS A 1 182 ? 20.165 -15.478 -17.255 1.00 90.31 182 LYS A O 1
ATOM 1497 N N . ASN A 1 183 ? 19.628 -14.208 -15.487 1.00 90.19 183 ASN A N 1
ATOM 1498 C CA . ASN A 1 183 ? 20.847 -13.390 -15.475 1.00 90.19 183 ASN A CA 1
ATOM 1499 C C . ASN A 1 183 ? 21.535 -13.362 -14.096 1.00 90.19 183 ASN A C 1
ATOM 1501 O O . ASN A 1 183 ? 22.143 -12.363 -13.724 1.00 90.19 183 ASN A O 1
ATOM 1505 N N . VAL A 1 184 ? 21.455 -14.452 -13.324 1.00 85.31 184 VAL A N 1
ATOM 1506 C CA . VAL A 1 184 ? 21.862 -14.502 -11.901 1.00 85.31 184 VAL A CA 1
ATOM 1507 C C . VAL A 1 184 ? 23.294 -14.011 -11.649 1.00 85.31 184 VAL A C 1
ATOM 1509 O O . VAL A 1 184 ? 23.550 -13.369 -10.634 1.00 85.31 184 VAL A O 1
ATOM 1512 N N . LYS A 1 185 ? 24.228 -14.294 -12.566 1.00 88.50 185 LYS A N 1
ATOM 1513 C CA . LYS A 1 185 ? 25.650 -13.920 -12.446 1.00 88.50 185 LYS A CA 1
ATOM 1514 C C . LYS A 1 185 ? 25.982 -12.528 -13.004 1.00 88.50 185 LYS A C 1
ATOM 1516 O O . LYS A 1 185 ? 27.144 -12.149 -13.013 1.00 88.50 185 LYS A O 1
ATOM 1521 N N . HIS A 1 186 ? 24.997 -11.789 -13.511 1.00 91.94 186 HIS A N 1
ATOM 1522 C CA . HIS A 1 186 ? 25.222 -10.500 -14.157 1.00 91.94 186 HIS A CA 1
ATOM 1523 C C . HIS A 1 186 ? 25.394 -9.382 -13.115 1.00 91.94 186 HIS A C 1
ATOM 1525 O O . HIS A 1 186 ? 24.553 -9.227 -12.227 1.00 91.94 186 HIS A O 1
ATOM 1531 N N . ASP A 1 187 ? 26.416 -8.533 -13.258 1.00 93.56 187 ASP A N 1
ATOM 1532 C CA . ASP A 1 187 ? 26.722 -7.458 -12.294 1.00 93.56 187 ASP A CA 1
ATOM 1533 C C . ASP A 1 187 ? 25.540 -6.506 -12.066 1.00 93.56 187 ASP A C 1
ATOM 1535 O O . ASP A 1 187 ? 25.259 -6.085 -10.944 1.00 93.56 187 ASP A O 1
ATOM 1539 N N . THR A 1 188 ? 24.779 -6.205 -13.122 1.00 94.25 188 THR A N 1
ATOM 1540 C CA . THR A 1 188 ? 23.543 -5.409 -13.017 1.00 94.25 188 THR A CA 1
ATOM 1541 C C . THR A 1 188 ? 22.498 -6.042 -12.097 1.00 94.25 188 THR A C 1
ATOM 1543 O O . THR A 1 188 ? 21.825 -5.310 -11.375 1.00 94.25 188 THR A O 1
ATOM 1546 N N . VAL A 1 189 ? 22.370 -7.373 -12.090 1.00 93.81 189 VAL A N 1
ATOM 1547 C CA . VAL A 1 189 ? 21.449 -8.088 -11.193 1.00 93.81 189 VAL A CA 1
ATOM 1548 C C . VAL A 1 189 ? 21.954 -8.009 -9.754 1.00 93.81 189 VAL A C 1
ATOM 1550 O O . VAL A 1 189 ? 21.175 -7.699 -8.853 1.00 93.81 189 VAL A O 1
ATOM 1553 N N . ALA A 1 190 ? 23.258 -8.187 -9.528 1.00 92.56 190 ALA A N 1
ATOM 1554 C CA . ALA A 1 190 ? 23.857 -8.028 -8.202 1.00 92.56 190 ALA A CA 1
ATOM 1555 C C . ALA A 1 190 ? 23.670 -6.600 -7.647 1.00 92.56 190 ALA A C 1
ATOM 1557 O O . ALA A 1 190 ? 23.262 -6.424 -6.494 1.00 92.56 190 ALA A O 1
ATOM 1558 N N . ALA A 1 191 ? 23.897 -5.579 -8.479 1.00 94.25 191 ALA A N 1
ATOM 1559 C CA . ALA A 1 191 ? 23.679 -4.177 -8.127 1.00 94.25 191 ALA A CA 1
ATOM 1560 C C . ALA A 1 191 ? 22.195 -3.861 -7.877 1.00 94.25 191 ALA A C 1
ATOM 1562 O O . ALA A 1 191 ? 21.874 -3.116 -6.950 1.00 94.25 191 ALA A O 1
ATOM 1563 N N . PHE A 1 192 ? 21.290 -4.437 -8.674 1.00 95.44 192 PHE A N 1
ATOM 1564 C CA . PHE A 1 192 ? 19.847 -4.317 -8.473 1.00 95.44 192 PHE A CA 1
ATOM 1565 C C . PHE A 1 192 ? 19.422 -4.903 -7.125 1.00 95.44 192 PHE A C 1
ATOM 1567 O O . PHE A 1 192 ? 18.747 -4.213 -6.372 1.00 95.44 192 PHE A O 1
ATOM 1574 N N . PHE A 1 193 ? 19.879 -6.107 -6.767 1.00 93.56 193 PHE A N 1
ATOM 1575 C CA . PHE A 1 193 ? 19.568 -6.709 -5.467 1.00 93.56 193 PHE A CA 1
ATOM 1576 C C . PHE A 1 193 ? 19.997 -5.840 -4.289 1.00 93.56 193 PHE A C 1
ATOM 1578 O O . PHE A 1 193 ? 19.244 -5.698 -3.330 1.00 93.56 193 PHE A O 1
ATOM 1585 N N . LYS A 1 194 ? 21.192 -5.239 -4.360 1.00 92.62 194 LYS A N 1
ATOM 1586 C CA . LYS A 1 194 ? 21.661 -4.315 -3.321 1.00 92.62 194 LYS A CA 1
ATOM 1587 C C . LYS A 1 194 ? 20.707 -3.125 -3.167 1.00 92.62 194 LYS A C 1
ATOM 1589 O O . LYS A 1 194 ? 20.372 -2.760 -2.048 1.00 92.62 194 LYS A O 1
ATOM 1594 N N . GLN A 1 195 ? 20.256 -2.550 -4.281 1.00 94.50 195 GLN A N 1
ATOM 1595 C CA . GLN A 1 195 ? 19.338 -1.406 -4.277 1.00 94.50 195 GLN A CA 1
ATOM 1596 C C . GLN A 1 195 ? 17.922 -1.789 -3.835 1.00 94.50 195 GLN A C 1
ATOM 1598 O O . GLN A 1 195 ? 17.320 -1.053 -3.064 1.00 94.50 195 GLN A O 1
ATOM 1603 N N . ALA A 1 196 ? 17.408 -2.937 -4.277 1.00 94.94 196 ALA A N 1
ATOM 1604 C CA . ALA A 1 196 ? 16.100 -3.439 -3.868 1.00 94.94 196 ALA A CA 1
ATOM 1605 C C . ALA A 1 196 ? 16.065 -3.734 -2.362 1.00 94.94 196 ALA A C 1
ATOM 1607 O O . ALA A 1 196 ? 15.123 -3.329 -1.689 1.00 94.94 196 ALA A O 1
ATOM 1608 N N . ASN A 1 197 ? 17.117 -4.362 -1.819 1.00 94.19 197 ASN A N 1
ATOM 1609 C CA . ASN A 1 197 ? 17.220 -4.599 -0.379 1.00 94.19 197 ASN A CA 1
ATOM 1610 C C . ASN A 1 197 ? 17.265 -3.284 0.406 1.00 94.19 197 ASN A C 1
ATOM 1612 O O . ASN A 1 197 ? 16.503 -3.103 1.348 1.00 94.19 197 ASN A O 1
ATOM 1616 N N . GLN A 1 198 ? 18.097 -2.335 -0.035 1.00 95.06 198 GLN A N 1
ATOM 1617 C CA . GLN A 1 198 ? 18.166 -1.015 0.588 1.00 95.06 198 GLN A CA 1
ATOM 1618 C C . GLN A 1 198 ? 16.798 -0.316 0.585 1.00 95.06 198 GLN A C 1
ATOM 1620 O O . GLN A 1 198 ? 16.379 0.206 1.612 1.00 95.06 198 GLN A O 1
ATOM 1625 N N . ALA A 1 199 ? 16.078 -0.356 -0.540 1.00 94.88 199 ALA A N 1
ATOM 1626 C CA . ALA A 1 199 ? 14.757 0.254 -0.659 1.00 94.88 199 ALA A CA 1
ATOM 1627 C C . ALA A 1 199 ? 13.731 -0.376 0.297 1.00 94.88 199 ALA A C 1
ATOM 1629 O O . ALA A 1 199 ? 12.963 0.349 0.927 1.00 94.88 199 ALA A O 1
ATOM 1630 N N . TYR A 1 200 ? 13.728 -1.706 0.437 1.00 96.62 200 TYR A N 1
ATOM 1631 C CA . TYR A 1 200 ? 12.866 -2.393 1.400 1.00 96.62 200 TYR A CA 1
ATOM 1632 C C . TYR A 1 200 ? 13.193 -2.006 2.843 1.00 96.62 200 TYR A C 1
ATOM 1634 O O . TYR A 1 200 ? 12.283 -1.653 3.590 1.00 96.62 200 TYR A O 1
ATOM 1642 N N . VAL A 1 201 ? 14.475 -2.015 3.218 1.00 96.50 201 VAL A N 1
ATOM 1643 C CA . VAL A 1 201 ? 14.928 -1.660 4.570 1.00 96.50 201 VAL A CA 1
ATOM 1644 C C . VAL A 1 201 ? 14.566 -0.217 4.912 1.00 96.50 201 VAL A C 1
ATOM 1646 O O . VAL A 1 201 ? 13.936 0.028 5.939 1.00 96.50 201 VAL A O 1
ATOM 1649 N N . GLU A 1 202 ? 14.903 0.738 4.043 1.00 96.56 202 GLU A N 1
ATOM 1650 C CA . GLU A 1 202 ? 14.603 2.158 4.263 1.00 96.56 202 GLU A CA 1
ATOM 1651 C C . GLU A 1 202 ? 13.096 2.410 4.359 1.00 96.56 202 GLU A C 1
ATOM 1653 O O . GLU A 1 202 ? 12.640 3.154 5.229 1.00 96.56 202 GLU A O 1
ATOM 1658 N N . CYS A 1 203 ? 12.303 1.766 3.497 1.00 95.62 203 CYS A N 1
ATOM 1659 C CA . CYS A 1 203 ? 10.854 1.900 3.532 1.00 95.62 203 CYS A CA 1
ATOM 1660 C C . CYS A 1 203 ? 10.260 1.269 4.800 1.00 95.62 203 CYS A C 1
ATOM 1662 O O . CYS A 1 203 ? 9.450 1.907 5.467 1.00 95.62 203 CYS A O 1
ATOM 1664 N N . ALA A 1 204 ? 10.709 0.078 5.201 1.00 96.19 204 ALA A N 1
ATOM 1665 C CA . ALA A 1 204 ? 10.252 -0.570 6.427 1.00 96.19 204 ALA A CA 1
ATOM 1666 C C . ALA A 1 204 ? 10.581 0.261 7.676 1.00 96.19 204 ALA A C 1
ATOM 1668 O O . ALA A 1 204 ? 9.709 0.462 8.518 1.00 96.19 204 ALA A O 1
ATOM 1669 N N . GLN A 1 205 ? 11.792 0.819 7.767 1.00 96.44 205 GLN A N 1
ATOM 1670 C CA . GLN A 1 205 ? 12.179 1.732 8.850 1.00 96.44 205 GLN A CA 1
ATOM 1671 C C . GLN A 1 205 ? 11.340 3.016 8.849 1.00 96.44 205 GLN A C 1
ATOM 1673 O O . GLN A 1 205 ? 10.955 3.527 9.905 1.00 96.44 205 GLN A O 1
ATOM 1678 N N . TYR A 1 206 ? 11.024 3.542 7.664 1.00 95.00 206 TYR A N 1
ATOM 1679 C CA . TYR A 1 206 ? 10.126 4.682 7.536 1.00 95.00 206 TYR A CA 1
ATOM 1680 C C . TYR A 1 206 ? 8.722 4.348 8.057 1.00 95.00 206 TYR A C 1
ATOM 1682 O O . TYR A 1 206 ? 8.174 5.119 8.845 1.00 95.00 206 TYR A O 1
ATOM 1690 N N . LEU A 1 207 ? 8.168 3.189 7.684 1.00 94.25 207 LEU A N 1
ATOM 1691 C CA . LEU A 1 207 ? 6.867 2.713 8.162 1.00 94.25 207 LEU A CA 1
ATOM 1692 C C . LEU A 1 207 ? 6.869 2.487 9.681 1.00 94.25 207 LEU A C 1
ATOM 1694 O O . LEU A 1 207 ? 5.967 2.987 10.349 1.00 94.25 207 LEU A O 1
ATOM 1698 N N . GLN A 1 208 ? 7.914 1.863 10.243 1.00 94.50 208 GLN A N 1
ATOM 1699 C CA . GLN A 1 208 ? 8.094 1.704 11.697 1.00 94.50 208 GLN A CA 1
ATOM 1700 C C . GLN A 1 208 ? 8.030 3.042 12.443 1.00 94.50 208 GLN A C 1
ATOM 1702 O O . GLN A 1 208 ? 7.477 3.129 13.537 1.00 94.50 208 GLN A O 1
ATOM 1707 N N . LYS A 1 209 ? 8.594 4.102 11.853 1.00 92.88 209 LYS A N 1
ATOM 1708 C CA . LYS A 1 209 ? 8.632 5.435 12.463 1.00 92.88 209 LYS A CA 1
ATOM 1709 C C . LYS A 1 209 ? 7.337 6.228 12.276 1.00 92.88 209 LYS A C 1
ATOM 1711 O O . LYS A 1 209 ? 7.049 7.107 13.088 1.00 92.88 209 LYS A O 1
ATOM 1716 N N . LYS A 1 210 ? 6.624 6.020 11.168 1.00 91.00 210 LYS A N 1
ATOM 1717 C CA . LYS A 1 210 ? 5.533 6.905 10.731 1.00 91.00 210 LYS A CA 1
ATOM 1718 C C . LYS A 1 210 ? 4.142 6.345 10.958 1.00 91.00 210 LYS A C 1
ATOM 1720 O O . LYS A 1 210 ? 3.236 7.145 11.179 1.00 91.00 210 LYS A O 1
ATOM 1725 N N . LEU A 1 211 ? 3.962 5.029 10.913 1.00 90.94 211 LEU A N 1
ATOM 1726 C CA . LEU A 1 211 ? 2.657 4.440 11.173 1.00 90.94 211 LEU A CA 1
ATOM 1727 C C . LEU A 1 211 ? 2.355 4.496 12.683 1.00 90.94 211 LEU A C 1
ATOM 1729 O O . LEU A 1 211 ? 3.166 4.025 13.484 1.00 90.94 211 LEU A O 1
ATOM 1733 N N . PRO A 1 212 ? 1.196 5.034 13.105 1.00 90.19 212 PRO A N 1
ATOM 1734 C CA . PRO A 1 212 ? 0.800 5.138 14.512 1.00 90.19 212 PRO A CA 1
ATOM 1735 C C . PRO A 1 212 ? 0.320 3.792 15.095 1.00 90.19 212 PRO A C 1
ATOM 1737 O O . PRO A 1 212 ? -0.685 3.720 15.800 1.00 90.19 212 PRO A O 1
ATOM 1740 N N . LEU A 1 213 ? 1.055 2.709 14.840 1.00 90.50 213 LEU A N 1
ATOM 1741 C CA . LEU A 1 213 ? 0.689 1.341 15.222 1.00 90.50 213 LEU A CA 1
ATOM 1742 C C . LEU A 1 213 ? 0.738 1.093 16.746 1.00 90.50 213 LEU A C 1
ATOM 1744 O O . LEU A 1 213 ? 0.156 0.140 17.265 1.00 90.50 213 LEU A O 1
ATOM 1748 N N . ASN A 1 214 ? 1.396 1.970 17.503 1.00 90.69 214 ASN A N 1
ATOM 1749 C CA . ASN A 1 214 ? 1.370 1.971 18.968 1.00 90.69 214 ASN A CA 1
ATOM 1750 C C . ASN A 1 214 ? 0.222 2.817 19.560 1.00 90.69 214 ASN A C 1
ATOM 1752 O O . ASN A 1 214 ? 0.123 2.928 20.785 1.00 90.69 214 ASN A O 1
ATOM 1756 N N . SER A 1 215 ? -0.636 3.413 18.725 1.00 92.31 215 SER A N 1
ATOM 1757 C CA . SER A 1 215 ? -1.729 4.276 19.171 1.00 92.31 215 SER A CA 1
ATOM 1758 C C . SER A 1 215 ? -2.833 3.475 19.856 1.00 92.31 215 SER A C 1
ATOM 1760 O O . SER A 1 215 ? -3.639 2.801 19.214 1.00 92.31 215 SER A O 1
ATOM 1762 N N . SER A 1 216 ? -2.918 3.616 21.181 1.00 92.75 216 SER A N 1
ATOM 1763 C CA . SER A 1 216 ? -4.023 3.068 21.978 1.00 92.75 216 SER A CA 1
ATOM 1764 C C . SER A 1 216 ? -5.383 3.609 21.523 1.00 92.75 216 SER A C 1
ATOM 1766 O O . SER A 1 216 ? -6.388 2.910 21.643 1.00 92.75 216 SER A O 1
ATOM 1768 N N . LEU A 1 217 ? -5.429 4.839 20.997 1.00 93.56 217 LEU A N 1
ATOM 1769 C CA . LEU A 1 217 ? -6.650 5.448 20.473 1.00 93.56 217 LEU A CA 1
ATOM 1770 C C . LEU A 1 217 ? -7.131 4.728 19.215 1.00 93.56 217 LEU A C 1
ATOM 1772 O O . LEU A 1 217 ? -8.262 4.258 19.203 1.00 93.56 217 LEU A O 1
ATOM 1776 N N . LEU A 1 218 ? -6.277 4.572 18.199 1.00 93.19 218 LEU A N 1
ATOM 1777 C CA . LEU A 1 218 ? -6.664 3.905 16.949 1.00 93.19 218 LEU A CA 1
ATOM 1778 C C . LEU A 1 218 ? -7.018 2.430 17.182 1.00 93.19 218 LEU A C 1
ATOM 1780 O O . LEU A 1 218 ? -8.027 1.948 16.672 1.00 93.19 218 LEU A O 1
ATOM 1784 N N . GLN A 1 219 ? -6.264 1.749 18.052 1.00 93.75 219 GLN A N 1
ATOM 1785 C CA . GLN A 1 219 ? -6.606 0.402 18.516 1.00 93.75 219 GLN A CA 1
ATOM 1786 C C . GLN A 1 219 ? -7.989 0.348 19.160 1.00 93.75 219 GLN A C 1
ATOM 1788 O O . GLN A 1 219 ? -8.750 -0.579 18.906 1.00 93.75 219 GLN A O 1
ATOM 1793 N N . SER A 1 220 ? -8.328 1.323 20.004 1.00 95.75 220 SER A N 1
ATOM 1794 C CA . SER A 1 220 ? -9.628 1.346 20.680 1.00 95.75 220 SER A CA 1
ATOM 1795 C C . SER A 1 220 ? -10.764 1.708 19.722 1.00 95.75 220 SER A C 1
ATOM 1797 O O . SER A 1 220 ? -11.853 1.156 19.841 1.00 95.75 220 SER A O 1
ATOM 1799 N N . ILE A 1 221 ? -10.499 2.576 18.741 1.00 95.06 221 ILE A N 1
ATOM 1800 C CA . ILE A 1 221 ? -11.452 2.967 17.699 1.00 95.06 221 ILE A CA 1
ATOM 1801 C C . ILE A 1 221 ? -11.820 1.775 16.806 1.00 95.06 221 ILE A C 1
ATOM 1803 O O . ILE A 1 221 ? -12.988 1.653 16.467 1.00 95.06 221 ILE A O 1
ATOM 1807 N N . SER A 1 222 ? -10.901 0.849 16.500 1.00 94.94 222 SER A N 1
ATOM 1808 C CA . SER A 1 222 ? -11.241 -0.370 15.729 1.00 94.94 222 SER A CA 1
ATOM 1809 C C . SER A 1 222 ? -12.403 -1.178 16.329 1.00 94.94 222 SER A C 1
ATOM 1811 O O . SER A 1 222 ? -13.165 -1.819 15.613 1.00 94.94 222 SER A O 1
ATOM 1813 N N . ALA A 1 223 ? -12.607 -1.095 17.648 1.00 95.94 223 ALA A N 1
ATOM 1814 C CA . ALA A 1 223 ? -13.647 -1.839 18.350 1.00 95.94 223 ALA A CA 1
ATO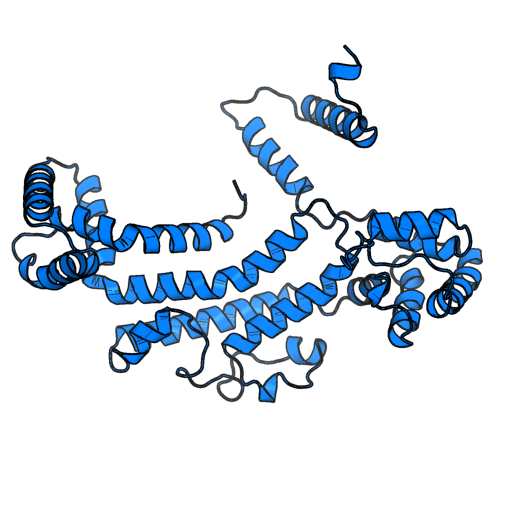M 1815 C C . ALA A 1 223 ? -15.076 -1.318 18.108 1.00 95.94 223 ALA A C 1
ATOM 1817 O O . ALA A 1 223 ? -16.030 -1.967 18.542 1.00 95.94 223 ALA A O 1
ATOM 1818 N N . ILE A 1 224 ? -15.240 -0.165 17.443 1.00 95.06 224 ILE A N 1
ATOM 1819 C CA . ILE A 1 224 ? -16.563 0.338 17.032 1.00 95.06 224 ILE A CA 1
ATOM 1820 C C . ILE A 1 224 ? -17.094 -0.383 15.786 1.00 95.06 224 ILE A C 1
ATOM 1822 O O . ILE A 1 224 ? -18.264 -0.212 15.440 1.00 95.06 224 ILE A O 1
ATOM 1826 N N . ASP A 1 225 ? -16.249 -1.158 15.103 1.00 94.25 225 ASP A N 1
ATOM 1827 C CA . ASP A 1 225 ? -16.655 -1.970 13.963 1.00 94.25 225 ASP A CA 1
ATOM 1828 C C . ASP A 1 225 ? -17.665 -3.047 14.409 1.00 94.25 225 ASP A C 1
ATOM 1830 O O . ASP A 1 225 ? -17.374 -3.806 15.344 1.00 94.25 225 ASP A O 1
ATOM 1834 N N . PRO A 1 226 ? -18.844 -3.156 13.766 1.00 92.50 226 PRO A N 1
ATOM 1835 C CA . PRO A 1 226 ? -19.818 -4.192 14.097 1.00 92.50 226 PRO A CA 1
ATOM 1836 C C . PRO A 1 226 ? -19.266 -5.621 13.997 1.00 92.50 226 PRO A C 1
ATOM 1838 O O . PRO A 1 226 ? -19.730 -6.494 14.732 1.00 92.50 226 PRO A O 1
ATOM 1841 N N . ILE A 1 227 ? -18.273 -5.866 13.135 1.00 91.62 227 ILE A N 1
ATOM 1842 C CA . ILE A 1 227 ? -17.640 -7.180 12.948 1.00 91.62 227 ILE A CA 1
ATOM 1843 C C . ILE A 1 227 ? -16.853 -7.593 14.195 1.00 91.62 227 ILE A C 1
ATOM 1845 O O . ILE A 1 227 ? -16.794 -8.773 14.526 1.00 91.62 227 ILE A O 1
ATOM 1849 N N . ALA A 1 228 ? -16.282 -6.632 14.927 1.00 91.25 228 ALA A N 1
ATOM 1850 C CA . ALA A 1 228 ? -15.503 -6.905 16.131 1.00 91.25 228 ALA A CA 1
ATOM 1851 C C . ALA A 1 228 ? -16.381 -7.262 17.349 1.00 91.25 228 ALA A C 1
ATOM 1853 O O . ALA A 1 228 ? -15.855 -7.603 18.414 1.00 91.25 228 ALA A O 1
ATOM 1854 N N . ARG A 1 229 ? -17.711 -7.157 17.241 1.00 92.12 229 ARG A N 1
ATOM 1855 C CA . ARG A 1 229 ? -18.643 -7.380 18.354 1.00 92.12 229 ARG A CA 1
ATOM 1856 C C . ARG A 1 229 ? -18.614 -8.833 18.844 1.00 92.12 229 ARG A C 1
ATOM 1858 O O . ARG A 1 229 ? -18.433 -9.768 18.077 1.00 92.12 229 ARG A O 1
ATOM 1865 N N . GLY A 1 230 ? -18.841 -9.021 20.141 1.00 89.31 230 GLY A N 1
ATOM 1866 C CA . GLY A 1 230 ? -18.923 -10.329 20.795 1.00 89.31 230 GLY A CA 1
ATOM 1867 C C . GLY A 1 230 ? -17.608 -10.820 21.407 1.00 89.31 230 GLY A C 1
ATOM 1868 O O . GLY A 1 230 ? -17.590 -11.879 22.030 1.00 89.31 230 GLY A O 1
ATOM 1869 N N . HIS A 1 231 ? -16.516 -10.056 21.293 1.00 91.19 231 HIS A N 1
ATOM 1870 C CA . HIS A 1 231 ? -15.220 -10.404 21.879 1.00 91.19 231 HIS A CA 1
ATOM 1871 C C . HIS A 1 231 ? -14.910 -9.576 23.134 1.00 91.19 231 HIS A C 1
ATOM 1873 O O . HIS A 1 231 ? -15.142 -8.366 23.182 1.00 91.19 231 HIS A O 1
ATOM 1879 N N . SER A 1 232 ? -14.307 -10.208 24.148 1.00 90.81 232 SER A N 1
ATOM 1880 C CA . SER A 1 232 ? -13.878 -9.530 25.385 1.00 90.81 232 SER A CA 1
ATOM 1881 C C . SER A 1 232 ? -12.892 -8.391 25.111 1.00 90.81 232 SER A C 1
ATOM 1883 O O . SER A 1 232 ? -13.036 -7.299 25.656 1.00 90.81 232 SER A O 1
ATOM 1885 N N . VAL A 1 233 ? -11.953 -8.611 24.186 1.00 91.56 233 VAL A N 1
ATOM 1886 C CA . VAL A 1 233 ? -10.975 -7.603 23.748 1.00 91.56 233 VAL A CA 1
ATOM 1887 C C . VAL A 1 233 ? -11.663 -6.359 23.176 1.00 91.56 233 VAL A C 1
ATOM 1889 O O . VAL A 1 233 ? -11.219 -5.241 23.433 1.00 91.56 233 VAL A O 1
ATOM 1892 N N . THR A 1 234 ? -12.764 -6.530 22.441 1.00 93.81 234 THR A N 1
ATOM 1893 C CA . THR A 1 234 ? -13.560 -5.427 21.882 1.00 93.81 234 THR A CA 1
ATOM 1894 C C . THR A 1 234 ? -14.220 -4.617 22.989 1.00 93.81 234 THR A C 1
ATOM 1896 O O . THR A 1 234 ? -14.136 -3.390 22.984 1.00 93.81 234 THR A O 1
ATOM 1899 N N . ALA A 1 235 ? -14.810 -5.281 23.986 1.00 94.50 235 ALA A N 1
ATOM 1900 C CA . ALA A 1 235 ? -15.387 -4.605 25.147 1.00 94.50 235 ALA A CA 1
ATOM 1901 C C . ALA A 1 235 ? -14.330 -3.793 25.917 1.00 94.50 235 ALA A C 1
ATOM 1903 O O . ALA A 1 235 ? -14.565 -2.634 26.260 1.00 94.50 235 ALA A O 1
ATOM 1904 N N . ASP A 1 236 ? -13.147 -4.369 26.141 1.00 95.00 236 ASP A N 1
ATOM 1905 C CA . ASP A 1 236 ? -12.043 -3.694 26.830 1.00 95.00 236 ASP A CA 1
ATOM 1906 C C . ASP A 1 236 ? -11.528 -2.480 26.052 1.00 95.00 236 ASP A C 1
ATOM 1908 O O . ASP A 1 236 ? -11.234 -1.440 26.644 1.00 95.00 236 ASP A O 1
ATOM 1912 N N . ARG A 1 237 ? -11.440 -2.588 24.722 1.00 95.56 237 ARG A N 1
ATOM 1913 C CA . ARG A 1 237 ? -11.082 -1.480 23.826 1.00 95.56 237 ARG A CA 1
ATOM 1914 C C . ARG A 1 237 ? -12.122 -0.358 23.882 1.00 95.56 237 ARG A C 1
ATOM 1916 O O . ARG A 1 237 ? -11.750 0.788 24.121 1.00 95.56 237 ARG A O 1
ATOM 1923 N N . LEU A 1 238 ? -13.414 -0.674 23.775 1.00 96.62 238 LEU A N 1
ATOM 1924 C CA . LEU A 1 238 ? -14.486 0.323 23.882 1.00 96.62 238 LEU A CA 1
ATOM 1925 C C . LEU A 1 238 ? -14.483 1.030 25.244 1.00 96.62 238 LEU A C 1
ATOM 1927 O O . LEU A 1 238 ? -14.609 2.252 25.297 1.00 96.62 238 LEU A O 1
ATOM 1931 N N . LYS A 1 239 ? -14.266 0.304 26.347 1.00 95.50 239 LYS A N 1
ATOM 1932 C CA . LYS A 1 239 ? -14.170 0.885 27.701 1.00 95.50 239 LYS A CA 1
ATOM 1933 C C . LYS A 1 239 ? -12.988 1.834 27.893 1.00 95.50 239 LYS A C 1
ATOM 1935 O O . LYS A 1 239 ? -13.002 2.641 28.819 1.00 95.50 239 LYS A O 1
ATOM 1940 N N . ARG A 1 240 ? -11.953 1.754 27.051 1.00 95.56 240 ARG A N 1
ATOM 1941 C CA . ARG A 1 240 ? -10.823 2.695 27.088 1.00 95.56 240 ARG A CA 1
ATOM 1942 C C . ARG A 1 240 ? -11.137 4.018 26.397 1.00 95.56 240 ARG A C 1
ATOM 1944 O O . ARG A 1 240 ? -10.501 5.009 26.740 1.00 95.56 240 ARG A O 1
ATOM 1951 N N . LEU A 1 241 ? -12.099 4.055 25.471 1.00 95.31 241 LEU A N 1
ATOM 1952 C CA . LEU A 1 241 ? -12.393 5.246 24.666 1.00 95.31 241 LEU A CA 1
ATOM 1953 C C . LEU A 1 241 ? -12.696 6.504 25.493 1.00 95.31 241 LEU A C 1
ATOM 1955 O O . LEU A 1 241 ? -12.084 7.520 25.179 1.00 95.31 241 LEU A O 1
ATOM 1959 N N . PRO A 1 242 ? -13.504 6.481 26.574 1.00 94.88 242 PRO A N 1
ATOM 1960 C CA . PRO A 1 242 ? -13.754 7.679 27.386 1.00 94.88 242 PRO A CA 1
ATOM 1961 C C . PRO A 1 242 ? -12.483 8.317 27.954 1.00 94.88 242 PRO A C 1
ATOM 1963 O O . PRO A 1 242 ? -12.369 9.535 28.021 1.00 94.88 242 PRO A O 1
ATOM 1966 N N . LYS A 1 243 ? -11.483 7.495 28.297 1.00 93.69 243 LYS A N 1
ATOM 1967 C CA . LYS A 1 243 ? -10.192 7.968 28.822 1.00 93.69 243 LYS A CA 1
ATOM 1968 C C . LYS A 1 243 ? -9.286 8.552 27.738 1.00 93.69 243 LYS A C 1
ATOM 1970 O O . LYS A 1 243 ? -8.359 9.287 28.055 1.00 93.69 243 LYS A O 1
ATOM 1975 N N . LEU A 1 244 ? -9.506 8.176 26.479 1.00 92.62 244 LEU A N 1
ATOM 1976 C CA . LEU A 1 244 ? -8.709 8.613 25.329 1.00 92.62 244 LEU A CA 1
ATOM 1977 C C . LEU A 1 244 ? -9.367 9.787 24.587 1.00 92.62 244 LEU A C 1
ATOM 1979 O O . LEU A 1 244 ? -8.667 10.594 23.983 1.00 92.62 244 LEU A O 1
ATOM 1983 N N . VAL A 1 245 ? -10.696 9.886 24.646 1.00 91.06 245 VAL A N 1
ATOM 1984 C CA . VAL A 1 245 ? -11.527 10.919 24.018 1.00 91.06 245 VAL A CA 1
ATOM 1985 C C . VAL A 1 245 ? -12.347 11.614 25.111 1.00 91.06 245 VAL A C 1
ATOM 1987 O O . VAL A 1 245 ? -13.556 11.434 25.243 1.00 91.06 245 VAL A O 1
ATOM 1990 N N . THR A 1 246 ? -11.657 12.407 25.928 1.00 89.38 246 THR A N 1
ATOM 1991 C CA . THR A 1 246 ? -12.163 12.932 27.210 1.00 89.38 246 THR A CA 1
ATOM 1992 C C . THR A 1 246 ? -13.263 13.982 27.089 1.00 89.38 246 THR A C 1
ATOM 1994 O O . THR A 1 246 ? -13.933 14.278 28.067 1.00 89.38 246 THR A O 1
ATOM 1997 N N . ASN A 1 247 ? -13.454 14.567 25.907 1.00 89.19 247 ASN A N 1
ATOM 1998 C CA . ASN A 1 247 ? -14.339 15.723 25.726 1.00 89.19 247 ASN A CA 1
ATOM 1999 C C . ASN A 1 247 ? -15.761 15.340 25.284 1.00 89.19 247 ASN A C 1
ATOM 2001 O O . ASN A 1 247 ? -16.553 16.220 24.957 1.00 89.19 247 ASN A O 1
ATOM 2005 N N . VAL A 1 248 ? -16.069 14.042 25.195 1.00 91.12 248 VAL A N 1
ATOM 2006 C CA . VAL A 1 248 ? -17.347 13.563 24.642 1.00 91.12 248 VAL A CA 1
ATOM 2007 C C . VAL A 1 248 ? -18.351 13.212 25.732 1.00 91.12 248 VAL A C 1
ATOM 2009 O O . VAL A 1 248 ? -19.541 13.479 25.567 1.00 91.12 248 VAL A O 1
ATOM 2012 N N . LEU A 1 249 ? -17.890 12.619 26.832 1.00 92.50 249 LEU A N 1
ATOM 2013 C CA . LEU A 1 249 ? -18.748 12.195 27.935 1.00 92.50 249 LEU A CA 1
ATOM 2014 C C . LEU A 1 249 ? -18.587 13.127 29.132 1.00 92.50 249 LEU A C 1
ATOM 2016 O O . LEU A 1 249 ? -17.481 13.573 29.431 1.00 92.50 249 LEU A O 1
ATOM 2020 N N . MET A 1 250 ? -19.693 13.382 29.821 1.00 91.88 250 MET A N 1
ATOM 2021 C CA . MET A 1 250 ? -19.690 13.967 31.157 1.00 91.88 250 MET A CA 1
ATOM 2022 C C . MET A 1 250 ? -19.362 12.890 32.192 1.00 91.88 250 MET A C 1
ATOM 2024 O O . MET A 1 250 ? -19.564 11.697 31.953 1.00 91.88 250 MET A O 1
ATOM 2028 N N . GLN A 1 251 ? -18.889 13.301 33.368 1.00 88.62 251 GLN A N 1
ATOM 2029 C CA . GLN A 1 251 ? -18.480 12.365 34.417 1.00 88.62 251 GLN A CA 1
ATOM 2030 C C . GLN A 1 251 ? -19.642 11.469 34.884 1.00 88.62 251 GLN A C 1
ATOM 2032 O O . GLN A 1 251 ? -19.433 10.297 35.196 1.00 88.62 251 GLN A O 1
ATOM 2037 N N . GLU A 1 252 ? -20.879 11.979 34.875 1.00 92.06 252 GLU A N 1
ATOM 2038 C CA . GLU A 1 252 ? -22.064 11.197 35.253 1.00 92.06 252 GLU A CA 1
ATOM 2039 C C . GLU A 1 252 ? -22.430 10.129 34.202 1.00 92.06 252 GLU A C 1
ATOM 2041 O O . GLU A 1 252 ? -23.088 9.138 34.520 1.00 92.06 252 GLU A O 1
ATOM 2046 N N . GLU A 1 253 ? -21.983 10.297 32.953 1.00 94.25 253 GLU A N 1
ATOM 2047 C CA . GLU A 1 253 ? -22.275 9.389 31.839 1.00 94.25 253 GLU A CA 1
ATOM 2048 C C . GLU A 1 253 ? -21.327 8.171 31.801 1.00 94.25 253 GLU A C 1
ATOM 2050 O O . GLU A 1 253 ? -21.639 7.178 31.144 1.00 94.25 253 GLU A O 1
ATOM 2055 N N . GLU A 1 254 ? -20.189 8.186 32.510 1.00 92.31 254 GLU A N 1
ATOM 2056 C CA . GLU A 1 254 ? -19.167 7.123 32.429 1.00 92.31 254 GLU A CA 1
ATOM 2057 C C . GLU A 1 254 ? -19.668 5.745 32.894 1.00 92.31 254 GLU A C 1
ATOM 2059 O O . GLU A 1 254 ? -19.337 4.707 32.300 1.00 92.31 254 GLU A O 1
ATOM 2064 N N . MET A 1 255 ? -20.480 5.721 33.955 1.00 93.31 255 MET A N 1
ATOM 2065 C CA . MET A 1 255 ? -21.066 4.481 34.470 1.00 93.31 255 MET A CA 1
ATOM 2066 C C . MET A 1 255 ? -22.057 3.897 33.460 1.00 93.31 255 MET A C 1
ATOM 2068 O O . MET A 1 255 ? -22.001 2.702 33.159 1.00 93.31 255 MET A O 1
ATOM 2072 N N . GLN A 1 256 ? -22.908 4.751 32.885 1.00 96.00 256 GLN A N 1
ATOM 2073 C CA . GLN A 1 256 ? -23.870 4.345 31.866 1.00 96.00 256 GLN A CA 1
ATOM 2074 C C . GLN A 1 256 ? -23.166 3.879 30.590 1.00 96.00 256 GLN A C 1
ATOM 2076 O O . GLN A 1 256 ? -23.526 2.842 30.046 1.00 96.00 256 GLN A O 1
ATOM 2081 N N . TYR A 1 257 ? -22.107 4.566 30.154 1.00 96.69 257 TYR A N 1
ATOM 2082 C CA . TYR A 1 257 ? -21.287 4.130 29.023 1.00 96.69 257 TYR A CA 1
ATOM 2083 C C . TYR A 1 257 ? -20.729 2.718 29.234 1.00 96.69 257 TYR A C 1
ATOM 2085 O O . TYR A 1 257 ? -20.773 1.875 28.338 1.00 96.69 257 TYR A O 1
ATOM 2093 N N . SER A 1 258 ? -20.218 2.437 30.434 1.00 94.94 258 SER A N 1
ATOM 2094 C CA . SER A 1 258 ? -19.668 1.119 30.762 1.00 94.94 258 SER A CA 1
ATOM 2095 C C . SER A 1 258 ? -20.729 0.016 30.688 1.00 94.94 258 SER A C 1
ATOM 2097 O O . SER A 1 258 ? -20.429 -1.085 30.215 1.00 94.94 258 SER A O 1
ATOM 2099 N N . LEU A 1 259 ? -21.963 0.310 31.114 1.00 94.69 259 LEU A N 1
ATOM 2100 C CA . LEU A 1 259 ? -23.106 -0.594 30.987 1.00 94.69 259 LEU A CA 1
ATOM 2101 C C . LEU A 1 259 ? -23.534 -0.770 29.522 1.00 94.69 259 LEU A C 1
ATOM 2103 O O . LEU A 1 259 ? -23.696 -1.910 29.080 1.00 94.69 259 LEU A O 1
ATOM 2107 N N . ASP A 1 260 ? -23.643 0.323 28.760 1.00 96.06 260 ASP A N 1
ATOM 2108 C CA . ASP A 1 260 ? -23.971 0.306 27.329 1.00 96.06 260 ASP A CA 1
ATOM 2109 C C . ASP A 1 260 ? -23.003 -0.605 26.570 1.00 96.06 260 ASP A C 1
ATOM 2111 O O . ASP A 1 260 ? -23.441 -1.464 25.809 1.00 96.06 260 ASP A O 1
ATOM 2115 N N . VAL A 1 261 ? -21.692 -0.487 26.824 1.00 95.88 261 VAL A N 1
ATOM 2116 C CA . VAL A 1 261 ? -20.672 -1.347 26.203 1.00 95.88 261 VAL A CA 1
ATOM 2117 C C . VAL A 1 261 ? -20.911 -2.820 26.528 1.00 95.88 261 VAL A C 1
ATOM 2119 O O . VAL A 1 261 ? -20.790 -3.655 25.638 1.00 95.88 261 VAL A O 1
ATOM 2122 N N . HIS A 1 262 ? -21.255 -3.170 27.768 1.00 93.38 262 HIS A N 1
ATOM 2123 C CA . HIS A 1 262 ? -21.529 -4.563 28.130 1.00 93.38 262 HIS A CA 1
ATOM 2124 C C . HIS A 1 262 ? -22.757 -5.125 27.415 1.00 93.38 262 HIS A C 1
ATOM 2126 O O . HIS A 1 262 ? -22.694 -6.218 26.850 1.00 93.38 262 HIS A O 1
ATOM 2132 N N . LEU A 1 263 ? -23.859 -4.377 27.434 1.00 93.69 263 LEU A N 1
ATOM 2133 C CA . LEU A 1 263 ? -25.121 -4.800 26.837 1.00 93.69 263 LEU A CA 1
ATOM 2134 C C . LEU A 1 263 ? -25.029 -4.858 25.307 1.00 93.69 263 LEU A C 1
ATOM 2136 O O . LEU A 1 263 ? -25.535 -5.799 24.701 1.00 93.69 263 LEU A O 1
ATOM 2140 N N . TYR A 1 264 ? -24.330 -3.902 24.692 1.00 94.31 264 TYR A N 1
ATOM 2141 C CA . TYR A 1 264 ? -24.089 -3.839 23.251 1.00 94.31 264 TYR A CA 1
ATOM 2142 C C . TYR A 1 264 ? -23.436 -5.114 22.705 1.00 94.31 264 TYR A C 1
ATOM 2144 O O . TYR A 1 264 ? -23.826 -5.607 21.649 1.00 94.31 264 TYR A O 1
ATOM 2152 N N . GLN A 1 265 ? -22.465 -5.686 23.422 1.00 91.81 265 GLN A N 1
ATOM 2153 C CA . GLN A 1 265 ? -21.692 -6.835 22.931 1.00 91.81 265 GLN A CA 1
ATOM 2154 C C . GLN A 1 265 ? -22.528 -8.108 22.759 1.00 91.81 265 GLN A C 1
ATOM 2156 O O . GLN A 1 265 ? -22.177 -8.959 21.943 1.00 91.81 265 GLN A O 1
ATOM 2161 N N . VAL A 1 266 ? -23.619 -8.241 23.516 1.00 91.56 266 VAL A N 1
ATOM 2162 C CA . VAL A 1 266 ? -24.449 -9.454 23.559 1.00 91.56 266 VAL A CA 1
ATOM 2163 C C . VAL A 1 266 ? -25.840 -9.265 22.949 1.00 91.56 266 VAL A C 1
ATOM 2165 O O . VAL A 1 266 ? -26.600 -10.233 22.878 1.00 91.56 266 VAL A O 1
ATOM 2168 N N . ASP A 1 267 ? -26.190 -8.055 22.495 1.00 92.25 267 ASP A N 1
ATOM 2169 C CA . ASP A 1 267 ? -27.519 -7.775 21.944 1.00 92.25 267 ASP A CA 1
ATOM 2170 C C . ASP A 1 267 ? -27.707 -8.416 20.562 1.00 92.25 267 ASP A C 1
ATOM 2172 O O . ASP A 1 267 ? -27.067 -8.065 19.565 1.00 92.25 267 ASP A O 1
ATOM 2176 N N . LYS A 1 268 ? -28.623 -9.388 20.523 1.00 89.19 268 LYS A N 1
ATOM 2177 C CA . LYS A 1 268 ? -29.022 -10.136 19.326 1.00 89.19 268 LYS A CA 1
ATOM 2178 C C . LYS A 1 268 ? -30.077 -9.406 18.492 1.00 89.19 268 LYS A C 1
ATOM 2180 O O . LYS A 1 268 ? -30.332 -9.815 17.367 1.00 89.19 268 LYS A O 1
ATOM 2185 N N . PHE A 1 269 ? -30.683 -8.350 19.032 1.00 89.62 269 PHE A N 1
ATOM 2186 C CA . PHE A 1 269 ? -31.724 -7.551 18.384 1.00 89.62 269 PHE A CA 1
ATOM 2187 C C . PHE A 1 269 ? -31.164 -6.323 17.652 1.00 89.62 269 PHE A C 1
ATOM 2189 O O . PHE A 1 269 ? -31.931 -5.481 17.186 1.00 89.62 269 PHE A O 1
ATOM 2196 N N . LEU A 1 270 ? -29.837 -6.185 17.580 1.00 90.00 270 LEU A N 1
ATOM 2197 C CA . LEU A 1 270 ? -29.186 -5.177 16.750 1.00 90.00 270 LEU A CA 1
ATOM 2198 C C . LEU A 1 270 ? -29.373 -5.494 15.255 1.00 90.00 270 LEU A C 1
ATOM 2200 O O . LEU A 1 270 ? -29.425 -6.670 14.885 1.00 90.00 270 LEU A O 1
ATOM 2204 N N . PRO A 1 271 ? -29.435 -4.468 14.384 1.00 89.69 271 PRO A N 1
ATOM 2205 C CA . PRO A 1 271 ? -29.540 -4.671 12.944 1.00 89.69 271 PRO A CA 1
ATOM 2206 C C . PRO A 1 271 ? -28.356 -5.485 12.407 1.00 89.69 271 PRO A C 1
ATOM 2208 O O . PRO A 1 271 ? -27.233 -5.391 12.920 1.00 89.69 271 PRO A O 1
ATOM 2211 N N . SER A 1 272 ? -28.604 -6.257 11.345 1.00 89.81 272 SER A N 1
ATOM 2212 C CA . SER A 1 272 ? -27.534 -6.926 10.600 1.00 89.81 272 SER A CA 1
ATOM 2213 C C . SER A 1 272 ? -26.524 -5.894 10.100 1.00 89.81 272 SER A C 1
ATOM 2215 O O . SER A 1 272 ? -26.904 -4.804 9.679 1.00 89.81 272 SER A O 1
ATOM 2217 N N . TYR A 1 273 ? -25.238 -6.237 10.151 1.00 89.31 273 TYR A N 1
ATOM 2218 C CA . TYR A 1 273 ? -24.162 -5.440 9.555 1.00 89.31 273 TYR A CA 1
ATOM 2219 C C . TYR A 1 273 ? -23.913 -5.798 8.083 1.00 89.31 273 TYR A C 1
ATOM 2221 O O . TYR A 1 273 ? -22.991 -5.263 7.473 1.00 89.31 273 TYR A O 1
ATOM 2229 N N . THR A 1 274 ? -24.723 -6.699 7.519 1.00 91.44 274 THR A N 1
ATOM 2230 C CA . THR A 1 274 ? -24.717 -7.065 6.099 1.00 91.44 274 THR A CA 1
ATOM 2231 C C . THR A 1 274 ? -26.058 -6.756 5.442 1.00 91.44 274 THR A C 1
ATOM 2233 O O . THR A 1 274 ? -27.098 -6.807 6.105 1.00 91.44 274 THR A O 1
ATOM 2236 N N . ASP A 1 275 ? -26.019 -6.423 4.153 1.00 89.56 275 ASP A N 1
ATOM 2237 C CA . ASP A 1 275 ? -27.201 -6.272 3.305 1.00 89.56 275 ASP A CA 1
ATOM 2238 C C . ASP A 1 275 ? -27.788 -7.634 2.870 1.00 89.56 275 ASP A C 1
ATOM 2240 O O . ASP A 1 275 ? -27.286 -8.702 3.226 1.00 89.56 275 ASP A O 1
ATOM 2244 N N . GLU A 1 276 ? -28.861 -7.600 2.078 1.00 88.12 276 GLU A N 1
ATOM 2245 C CA . GLU A 1 276 ? -29.547 -8.795 1.556 1.00 88.12 276 GLU A CA 1
ATOM 2246 C C . GLU A 1 276 ? -28.664 -9.665 0.642 1.00 88.12 276 GLU A C 1
ATOM 2248 O O . GLU A 1 276 ? -28.956 -10.841 0.423 1.00 88.12 276 GLU A O 1
ATOM 2253 N N . HIS A 1 277 ? -27.571 -9.106 0.120 1.00 88.44 277 HIS A N 1
ATOM 2254 C CA . HIS A 1 277 ? -26.604 -9.784 -0.739 1.00 88.44 277 HIS A CA 1
ATOM 2255 C C . HIS A 1 277 ? -25.358 -10.256 0.028 1.00 88.44 277 HIS A C 1
ATOM 2257 O O . HIS A 1 277 ? -24.466 -10.859 -0.570 1.00 88.44 277 HIS A O 1
ATOM 2263 N N . GLY A 1 278 ? -25.288 -10.013 1.342 1.00 86.50 278 GLY A N 1
ATOM 2264 C CA . GLY A 1 278 ? -24.152 -10.365 2.190 1.00 86.50 278 GLY A CA 1
ATOM 2265 C C . GLY A 1 278 ? -22.996 -9.359 2.161 1.00 86.50 278 GLY A C 1
ATOM 2266 O O . GLY A 1 278 ? -21.934 -9.654 2.712 1.00 86.50 278 GLY A O 1
ATOM 2267 N N . ASN A 1 279 ? -23.165 -8.179 1.558 1.00 88.12 279 ASN A N 1
ATOM 2268 C CA . ASN A 1 279 ? -22.145 -7.130 1.586 1.00 88.12 279 ASN A CA 1
ATOM 2269 C C . ASN A 1 279 ? -22.171 -6.392 2.924 1.00 88.12 279 ASN A C 1
ATOM 2271 O O . ASN A 1 279 ? -23.237 -6.121 3.473 1.00 88.12 279 ASN A O 1
ATOM 2275 N N . ILE A 1 280 ? -20.994 -6.024 3.430 1.00 88.25 280 ILE A N 1
ATOM 2276 C CA . ILE A 1 280 ? -20.857 -5.261 4.675 1.00 88.25 280 ILE A CA 1
ATOM 2277 C C . ILE A 1 280 ? -21.420 -3.848 4.473 1.00 88.25 280 ILE A C 1
ATOM 2279 O O . ILE A 1 280 ? -21.051 -3.154 3.525 1.00 88.25 280 ILE A O 1
ATOM 2283 N N . LEU A 1 281 ? -22.296 -3.419 5.381 1.00 89.75 281 LEU A N 1
ATOM 2284 C CA . LEU A 1 281 ? -22.856 -2.071 5.387 1.00 89.75 281 LEU A CA 1
ATOM 2285 C C . LEU A 1 281 ? -21.794 -1.036 5.768 1.00 89.75 281 LEU A C 1
ATOM 2287 O O . LEU A 1 281 ? -20.939 -1.290 6.619 1.00 89.75 281 LEU A O 1
ATOM 2291 N N . GLN A 1 282 ? -21.903 0.167 5.200 1.00 88.94 282 GLN A N 1
ATOM 2292 C CA . GLN A 1 282 ? -21.097 1.303 5.646 1.00 88.94 282 GLN A CA 1
ATOM 2293 C C . GLN A 1 282 ? -21.336 1.566 7.137 1.00 88.94 282 GLN A C 1
ATOM 2295 O O . GLN A 1 282 ? -22.463 1.469 7.639 1.00 88.94 282 GLN A O 1
ATOM 2300 N N . ILE A 1 283 ? -20.261 1.899 7.851 1.00 91.88 283 ILE A N 1
ATOM 2301 C CA . ILE A 1 283 ? -20.293 1.962 9.312 1.00 91.88 283 ILE A CA 1
ATOM 2302 C C . ILE A 1 283 ? -21.256 3.031 9.840 1.00 91.88 283 ILE A C 1
ATOM 2304 O O . ILE A 1 283 ? -21.932 2.810 10.841 1.00 91.88 283 ILE A O 1
ATOM 2308 N N . ASP A 1 284 ? -21.352 4.170 9.163 1.00 89.56 284 ASP A N 1
ATOM 2309 C CA . ASP A 1 284 ? -22.255 5.265 9.500 1.00 89.56 284 ASP A CA 1
ATOM 2310 C C . ASP A 1 284 ? -23.716 4.897 9.246 1.00 89.56 284 ASP A C 1
ATOM 2312 O O . ASP A 1 284 ? -24.567 5.207 10.079 1.00 89.56 284 ASP A O 1
ATOM 2316 N N . ILE A 1 285 ? -24.008 4.171 8.164 1.00 90.94 285 ILE A N 1
ATOM 2317 C CA . ILE A 1 285 ? -25.355 3.655 7.885 1.00 90.94 285 ILE A CA 1
ATOM 2318 C C . ILE A 1 285 ? -25.781 2.670 8.976 1.00 90.94 285 ILE A C 1
ATOM 2320 O O . ILE A 1 285 ? -26.889 2.774 9.514 1.00 90.94 285 ILE A O 1
ATOM 2324 N N . TRP A 1 286 ? -24.902 1.730 9.329 1.00 93.31 286 TRP A N 1
ATOM 2325 C CA . TRP A 1 286 ? -25.201 0.738 10.356 1.00 93.31 286 TRP A CA 1
ATOM 2326 C C . TRP A 1 286 ? -25.396 1.391 11.729 1.00 93.31 286 TRP A C 1
ATOM 2328 O O . TRP A 1 286 ? -26.428 1.183 12.374 1.00 93.31 286 TRP A O 1
ATOM 2338 N N . TRP A 1 287 ? -24.467 2.252 12.155 1.00 93.69 287 TRP A N 1
ATOM 2339 C CA . TRP A 1 287 ? -24.599 2.966 13.423 1.00 93.69 287 TRP A CA 1
ATOM 2340 C C . TRP A 1 287 ? -25.799 3.914 13.442 1.00 93.69 287 TRP A C 1
ATOM 2342 O O . TRP A 1 287 ? -26.447 4.014 14.478 1.00 93.69 287 TRP A O 1
ATOM 2352 N N . ALA A 1 288 ? -26.191 4.527 12.320 1.00 91.56 288 ALA A N 1
ATOM 2353 C CA . ALA A 1 288 ? -27.419 5.319 12.249 1.00 91.56 288 ALA A CA 1
ATOM 2354 C C . ALA A 1 288 ? -28.673 4.493 12.582 1.00 91.56 288 ALA A C 1
ATOM 2356 O O . ALA A 1 288 ? -29.584 4.999 13.241 1.00 91.56 288 ALA A O 1
ATOM 2357 N N . ALA A 1 289 ? -28.725 3.219 12.181 1.00 91.44 289 ALA A N 1
ATOM 2358 C CA . ALA A 1 289 ? -29.807 2.319 12.577 1.00 91.44 289 ALA A CA 1
ATOM 2359 C C . ALA A 1 289 ? -29.766 2.006 14.084 1.00 91.44 289 ALA A C 1
ATOM 2361 O O . ALA A 1 289 ? -30.809 2.020 14.740 1.00 91.44 289 ALA A O 1
ATOM 2362 N N . VAL A 1 290 ? -28.571 1.807 14.653 1.00 91.81 290 VAL A N 1
ATOM 2363 C CA . VAL A 1 290 ? -28.393 1.631 16.105 1.00 91.81 290 VAL A CA 1
ATOM 2364 C C . VAL A 1 290 ? -28.826 2.886 16.868 1.00 91.81 290 VAL A C 1
ATOM 2366 O O . VAL A 1 290 ? -29.548 2.773 17.858 1.00 91.81 290 VAL A O 1
ATOM 2369 N N . PHE A 1 291 ? -28.480 4.080 16.382 1.00 92.06 291 PHE A N 1
ATOM 2370 C CA . PHE A 1 291 ? -28.850 5.356 17.003 1.00 92.06 291 PHE A CA 1
ATOM 2371 C C . PHE A 1 291 ? -30.367 5.524 17.087 1.00 92.06 291 PHE A C 1
ATOM 2373 O O . PHE A 1 291 ? -30.882 5.909 18.131 1.00 92.06 291 PHE A O 1
ATOM 2380 N N . ARG A 1 292 ? -31.105 5.154 16.031 1.00 89.69 292 ARG A N 1
ATOM 2381 C CA . ARG A 1 292 ? -32.579 5.225 16.012 1.00 89.69 292 ARG A CA 1
ATOM 2382 C C . ARG A 1 292 ? -33.250 4.316 17.041 1.00 89.69 292 ARG A C 1
ATOM 2384 O O . ARG A 1 292 ? -34.390 4.575 17.409 1.00 89.69 292 ARG A O 1
ATOM 2391 N N . SER A 1 293 ? -32.567 3.267 17.503 1.00 87.25 293 SER A N 1
ATOM 2392 C CA . SER A 1 293 ? -33.109 2.371 18.529 1.00 87.25 293 SER A CA 1
ATOM 2393 C C . SER A 1 293 ? -33.147 2.995 19.928 1.00 87.25 293 SER A C 1
ATOM 2395 O O . SER A 1 293 ? -33.847 2.471 20.790 1.00 87.25 293 SER A O 1
ATOM 2397 N N . ASN A 1 294 ? -32.389 4.078 20.172 1.00 85.88 294 ASN A N 1
ATOM 2398 C CA . ASN A 1 294 ? -32.231 4.733 21.479 1.00 85.88 294 ASN A CA 1
ATOM 2399 C C . ASN A 1 294 ? -31.837 3.792 22.642 1.00 85.88 294 ASN A C 1
ATOM 2401 O O . ASN A 1 294 ? -31.999 4.147 23.805 1.00 85.88 294 ASN A O 1
ATOM 2405 N N . LYS A 1 295 ? -31.301 2.595 22.356 1.00 87.81 295 LYS A N 1
ATOM 2406 C CA . LYS A 1 295 ? -30.886 1.629 23.389 1.00 87.81 295 LYS A CA 1
ATOM 2407 C C . LYS A 1 295 ? -29.555 1.975 24.057 1.00 87.81 295 LYS A C 1
ATOM 2409 O O . LYS A 1 295 ? -29.387 1.713 25.240 1.00 87.81 295 LYS A O 1
ATOM 2414 N N . TYR A 1 296 ? -28.614 2.528 23.291 1.00 93.50 296 TYR A N 1
ATOM 2415 C CA . TYR A 1 296 ? -27.219 2.738 23.702 1.00 93.50 296 TYR A CA 1
ATOM 2416 C C . TYR A 1 296 ? -26.819 4.201 23.545 1.00 93.50 296 TYR A C 1
ATOM 2418 O O . TYR A 1 296 ? -25.904 4.518 22.784 1.00 93.50 296 TYR A O 1
ATOM 2426 N N . CYS A 1 297 ? -27.567 5.115 24.163 1.00 91.31 297 CYS A N 1
ATOM 2427 C CA . CYS A 1 297 ? -27.436 6.554 23.919 1.00 91.31 297 CYS A CA 1
ATOM 2428 C C . CYS A 1 297 ? -26.018 7.079 24.185 1.00 91.31 297 CYS A C 1
ATOM 2430 O O . CYS A 1 297 ? -25.495 7.861 23.390 1.00 91.31 297 CYS A O 1
ATOM 2432 N N . VAL A 1 298 ? -25.369 6.622 25.259 1.00 95.25 298 VAL A N 1
ATOM 2433 C CA . VAL A 1 298 ? -24.055 7.139 25.666 1.00 95.25 298 VAL A CA 1
ATOM 2434 C C . VAL A 1 298 ? -22.946 6.546 24.799 1.00 95.25 298 VAL A C 1
ATOM 2436 O O . VAL A 1 298 ? -22.054 7.266 24.345 1.00 95.25 298 VAL A O 1
ATOM 2439 N N . LEU A 1 299 ? -23.030 5.250 24.479 1.00 95.69 299 LEU A N 1
ATOM 2440 C CA . LEU A 1 299 ? -22.142 4.636 23.484 1.00 95.69 299 LEU A CA 1
ATOM 2441 C C . LEU A 1 299 ? -22.304 5.294 22.107 1.00 95.69 299 LEU A C 1
ATOM 2443 O O . LEU A 1 299 ? -21.315 5.604 21.445 1.00 95.69 299 LEU A O 1
ATOM 2447 N N . SER A 1 300 ? -23.542 5.566 21.700 1.00 94.50 300 SER A N 1
ATOM 2448 C CA . SER A 1 300 ? -23.856 6.213 20.425 1.00 94.50 300 SER A CA 1
ATOM 2449 C C . SER A 1 300 ? -23.240 7.605 20.331 1.00 94.50 300 SER A C 1
ATOM 2451 O O . SER A 1 300 ? -22.646 7.936 19.310 1.00 94.50 300 SER A O 1
ATOM 2453 N N . LYS A 1 301 ? -23.299 8.390 21.414 1.00 94.00 301 LYS A N 1
ATOM 2454 C CA . LYS A 1 301 ? -22.651 9.706 21.518 1.00 94.00 301 LYS A CA 1
ATOM 2455 C C . LYS A 1 301 ? -21.138 9.622 21.273 1.00 94.00 301 LYS A C 1
ATOM 2457 O O . LYS A 1 301 ? -20.600 10.402 20.489 1.00 94.00 301 LYS A O 1
ATOM 2462 N N . MET A 1 302 ? -20.464 8.642 21.883 1.00 95.50 302 MET A N 1
ATOM 2463 C CA . MET A 1 302 ? -19.034 8.383 21.658 1.00 95.50 302 MET A CA 1
ATOM 2464 C C . MET A 1 302 ? -18.735 8.020 20.200 1.00 95.50 302 MET A C 1
ATOM 2466 O O . MET A 1 302 ? -17.831 8.586 19.586 1.00 95.50 302 MET A O 1
ATOM 2470 N N . VAL A 1 303 ? -19.510 7.100 19.623 1.00 94.69 303 VAL A N 1
ATOM 2471 C CA . VAL A 1 303 ? -19.305 6.657 18.239 1.00 94.69 303 VAL A CA 1
ATOM 2472 C C . VAL A 1 303 ? -19.552 7.790 17.245 1.00 94.69 303 VAL A C 1
ATOM 2474 O O . VAL A 1 303 ? -18.761 7.960 16.321 1.00 94.69 303 VAL A O 1
ATOM 2477 N N . GLN A 1 304 ? -20.590 8.606 17.446 1.00 92.19 304 GLN A N 1
ATOM 2478 C CA . GLN A 1 304 ? -20.851 9.786 16.615 1.00 92.19 304 GLN A CA 1
ATOM 2479 C C . GLN A 1 304 ? -19.663 10.747 16.613 1.00 92.19 304 GLN A C 1
ATOM 2481 O O . GLN A 1 304 ? -19.241 11.193 15.546 1.00 92.19 304 GLN A O 1
ATOM 2486 N N . ALA A 1 305 ? -19.084 11.022 17.785 1.00 90.88 305 ALA A N 1
ATOM 2487 C CA . ALA A 1 305 ? -17.904 11.871 17.885 1.00 90.88 305 ALA A CA 1
ATOM 2488 C C . ALA A 1 305 ? -16.717 11.288 17.100 1.00 90.88 305 ALA A C 1
ATOM 2490 O O . ALA A 1 305 ? -16.085 12.006 16.329 1.00 90.88 305 ALA A O 1
ATOM 2491 N N . ILE A 1 306 ? -16.456 9.983 17.218 1.00 91.75 306 ILE A N 1
ATOM 2492 C CA . ILE A 1 306 ? -15.354 9.317 16.505 1.00 91.75 306 ILE A CA 1
ATOM 2493 C C . ILE A 1 306 ? -15.575 9.317 14.987 1.00 91.75 306 ILE A C 1
ATOM 2495 O O . ILE A 1 306 ? -14.662 9.653 14.236 1.00 91.75 306 ILE A O 1
ATOM 2499 N N . LEU A 1 307 ? -16.776 8.967 14.516 1.00 89.50 307 LEU A N 1
ATOM 2500 C CA . LEU A 1 307 ? -17.088 8.929 13.082 1.00 89.50 307 LEU A CA 1
ATOM 2501 C C . LEU A 1 307 ? -17.122 10.329 12.449 1.00 89.50 307 LEU A C 1
ATOM 2503 O O . LEU A 1 307 ? -16.947 10.450 11.239 1.00 89.50 307 LEU A O 1
ATOM 2507 N N . SER A 1 308 ? -17.292 11.383 13.254 1.00 84.50 308 SER A N 1
ATOM 2508 C CA . SER A 1 308 ? -17.181 12.773 12.795 1.00 84.50 308 SER A CA 1
ATOM 2509 C C . SER A 1 308 ? -15.736 13.229 12.550 1.00 84.50 308 SER A C 1
ATOM 2511 O O . SER A 1 308 ? -15.514 14.270 11.928 1.00 84.50 308 SER A O 1
ATOM 2513 N N . CYS A 1 309 ? -14.735 12.468 13.008 1.00 78.25 309 CYS A N 1
ATOM 2514 C CA . CYS A 1 309 ? -13.336 12.790 12.767 1.00 78.25 309 CYS A CA 1
ATOM 2515 C C . CYS A 1 309 ? -12.963 12.570 11.293 1.00 78.25 309 CYS A C 1
ATOM 2517 O O . CYS A 1 309 ? -13.012 11.457 10.758 1.00 78.25 309 CYS A O 1
ATOM 2519 N N . PHE A 1 310 ? -12.504 13.638 10.641 1.00 67.12 310 PHE A N 1
ATOM 2520 C CA . PHE A 1 310 ? -11.935 13.552 9.302 1.00 67.12 310 PHE A CA 1
ATOM 2521 C C . PHE A 1 310 ? -10.621 12.764 9.332 1.00 67.12 310 PHE A C 1
ATOM 2523 O O . PHE A 1 310 ? -9.694 13.105 10.061 1.00 67.12 310 PHE A O 1
ATOM 2530 N N . HIS A 1 311 ? -10.538 11.730 8.501 1.00 66.12 311 HIS A N 1
ATOM 2531 C CA . HIS A 1 311 ? -9.353 10.881 8.332 1.00 66.12 311 HIS A CA 1
ATOM 2532 C C . HIS A 1 311 ? -8.844 10.884 6.874 1.00 66.12 311 HIS A C 1
ATOM 2534 O O . HIS A 1 311 ? -7.835 10.257 6.570 1.00 66.12 311 HIS A O 1
ATOM 2540 N N . VAL A 1 312 ? -9.525 11.614 5.979 1.00 55.25 312 VAL A N 1
ATOM 2541 C CA . VAL A 1 312 ? -9.261 11.661 4.533 1.00 55.25 312 VAL A CA 1
ATOM 2542 C C . VAL A 1 312 ? -8.516 12.950 4.154 1.00 55.25 312 VAL A C 1
ATOM 2544 O O . VAL A 1 312 ? -8.873 14.021 4.655 1.00 55.25 312 VAL A O 1
ATOM 2547 N N . PRO A 1 313 ? -7.597 12.928 3.167 1.00 52.50 313 PRO A N 1
ATOM 2548 C CA . PRO A 1 313 ? -6.972 14.126 2.593 1.00 52.50 313 PRO A CA 1
ATOM 2549 C C . PRO A 1 313 ? -7.919 15.066 1.818 1.00 52.5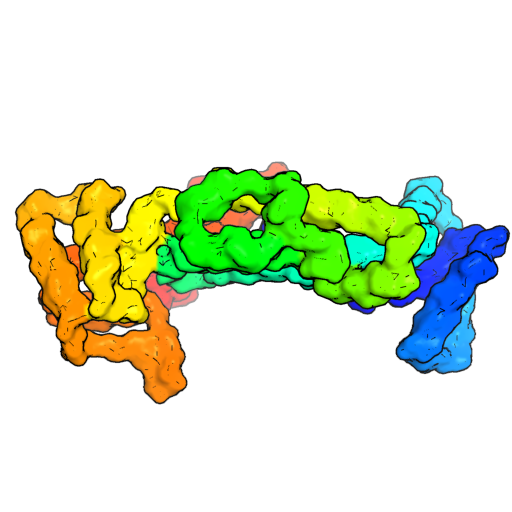0 313 PRO A C 1
ATOM 2551 O O . PRO A 1 313 ? -7.450 15.901 1.052 1.00 52.50 313 PRO A O 1
ATOM 2554 N N . GLN A 1 314 ? -9.252 14.978 1.939 1.00 50.31 314 GLN A N 1
ATOM 2555 C CA . GLN A 1 314 ? -10.159 15.876 1.195 1.00 50.31 314 GLN A CA 1
ATOM 2556 C C . GLN A 1 314 ? -9.938 17.353 1.538 1.00 50.31 314 GLN A C 1
ATOM 2558 O O . GLN A 1 314 ? -10.121 18.230 0.688 1.00 50.31 314 GLN A O 1
ATOM 2563 N N . VAL A 1 315 ? -9.476 17.622 2.759 1.00 47.22 315 VAL A N 1
ATOM 2564 C CA . VAL A 1 315 ? -9.055 18.960 3.165 1.00 47.22 315 VAL A CA 1
ATOM 2565 C C . VAL A 1 315 ? -7.801 19.380 2.380 1.00 47.22 315 VAL A C 1
ATOM 2567 O O . VAL A 1 315 ? -7.775 20.476 1.830 1.00 47.22 315 VAL A O 1
ATOM 2570 N N . GLU A 1 316 ? -6.821 18.488 2.185 1.00 44.97 316 GLU A N 1
ATOM 2571 C CA . GLU A 1 316 ? -5.647 18.736 1.325 1.00 44.97 316 GLU A CA 1
ATOM 2572 C C . GLU A 1 316 ? -6.001 18.886 -0.154 1.00 44.97 316 GLU A C 1
ATOM 2574 O O . GLU A 1 316 ? -5.371 19.676 -0.847 1.00 44.97 316 GLU A O 1
ATOM 2579 N N . ASN A 1 317 ? -7.017 18.185 -0.658 1.00 45.72 317 ASN A N 1
ATOM 2580 C CA . ASN A 1 317 ? -7.501 18.367 -2.030 1.00 45.72 317 ASN A CA 1
ATOM 2581 C C . ASN A 1 317 ? -8.129 19.759 -2.214 1.00 45.72 317 ASN A C 1
ATOM 2583 O O . ASN A 1 317 ? -7.919 20.408 -3.237 1.00 45.72 317 ASN A O 1
ATOM 2587 N N . SER A 1 318 ? -8.840 20.251 -1.193 1.00 47.69 318 SER A N 1
ATOM 2588 C CA . SER A 1 318 ? -9.353 21.626 -1.149 1.00 47.69 318 SER A CA 1
ATOM 2589 C C . SER A 1 318 ? -8.212 22.652 -1.089 1.00 47.69 318 SER A C 1
ATOM 2591 O O . SER A 1 318 ? -8.271 23.666 -1.781 1.00 47.69 318 SER A O 1
ATOM 2593 N N . PHE A 1 319 ? -7.143 22.361 -0.336 1.00 45.09 319 PHE A N 1
ATOM 2594 C CA . PHE A 1 319 ? -5.925 23.182 -0.283 1.00 45.09 319 PHE A CA 1
ATOM 2595 C C . PHE A 1 319 ? -5.058 23.086 -1.555 1.00 45.09 319 PHE A C 1
ATOM 2597 O O . PHE A 1 319 ? -4.400 24.050 -1.931 1.00 45.09 319 PHE A O 1
ATOM 2604 N N . SER A 1 320 ? -5.073 21.957 -2.261 1.00 50.75 320 SER A N 1
ATOM 2605 C CA . SER A 1 320 ? -4.357 21.778 -3.532 1.00 50.75 320 SER A CA 1
ATOM 2606 C C . SER A 1 320 ? -5.063 22.542 -4.649 1.00 50.75 320 SER A C 1
ATOM 2608 O O . SER A 1 320 ? -4.420 23.289 -5.377 1.00 50.75 320 SER A O 1
ATOM 2610 N N . MET A 1 321 ? -6.401 22.475 -4.697 1.00 50.53 321 MET A N 1
ATOM 2611 C CA . MET A 1 321 ? -7.208 23.375 -5.527 1.00 50.53 321 MET A CA 1
ATOM 2612 C C . MET A 1 321 ? -6.987 24.853 -5.173 1.00 50.53 321 MET A C 1
ATOM 2614 O O . MET A 1 321 ? -7.019 25.707 -6.053 1.00 50.53 321 MET A O 1
ATOM 2618 N N . MET A 1 322 ? -6.759 25.169 -3.894 1.00 49.69 322 MET A N 1
ATOM 2619 C CA . MET A 1 322 ? -6.410 26.520 -3.446 1.00 49.69 322 MET A CA 1
ATOM 2620 C C . MET A 1 322 ? -5.044 26.964 -3.994 1.00 49.69 322 MET A C 1
ATOM 2622 O O . MET A 1 322 ? -4.896 28.137 -4.315 1.00 49.69 322 MET A O 1
ATOM 2626 N N . GLY A 1 323 ? -4.081 26.054 -4.169 1.00 50.19 323 GLY A N 1
ATOM 2627 C CA . GLY A 1 323 ? -2.805 26.340 -4.836 1.00 50.19 323 GLY A CA 1
ATOM 2628 C C . GLY A 1 323 ? -2.963 26.720 -6.312 1.00 50.19 323 GLY A C 1
ATOM 2629 O O . GLY A 1 323 ? -2.345 27.685 -6.749 1.00 50.19 323 GLY A O 1
ATOM 2630 N N . ASP A 1 324 ? -3.843 26.028 -7.043 1.00 52.22 324 ASP A N 1
ATOM 2631 C CA . ASP A 1 324 ? -4.118 26.307 -8.463 1.00 52.22 324 ASP A CA 1
ATOM 2632 C C . ASP A 1 324 ? -4.931 27.602 -8.673 1.00 52.22 324 ASP A C 1
ATOM 2634 O O . ASP A 1 324 ? -4.795 28.268 -9.695 1.00 52.22 324 ASP A O 1
ATOM 2638 N N . VAL A 1 325 ? -5.783 27.981 -7.710 1.00 51.19 325 VAL A N 1
ATOM 2639 C CA . VAL A 1 325 ? -6.630 29.192 -7.775 1.00 51.19 325 VAL A CA 1
ATOM 2640 C C . VAL A 1 325 ? -5.925 30.442 -7.233 1.00 51.19 325 VAL A C 1
ATOM 2642 O O . VAL A 1 325 ? -6.325 31.554 -7.567 1.00 51.19 325 VAL A O 1
ATOM 2645 N N . LEU A 1 326 ? -4.897 30.290 -6.395 1.00 51.72 326 LEU A N 1
ATOM 2646 C CA . LEU A 1 326 ? -4.134 31.402 -5.808 1.00 51.72 326 LEU A CA 1
ATOM 2647 C C . LEU A 1 326 ? -2.788 31.653 -6.501 1.00 51.72 326 LEU A C 1
ATOM 2649 O O . LEU A 1 326 ? -1.984 32.427 -5.974 1.00 51.72 326 LEU A O 1
ATOM 2653 N N . ASP A 1 327 ? -2.513 31.003 -7.638 1.00 49.41 327 ASP A N 1
ATOM 2654 C CA . ASP A 1 327 ? -1.261 31.220 -8.359 1.00 49.41 327 ASP A CA 1
ATOM 2655 C C . ASP A 1 327 ? -1.086 32.709 -8.704 1.00 49.41 327 ASP A C 1
ATOM 2657 O O . ASP A 1 327 ? -2.023 33.389 -9.141 1.00 49.41 327 ASP A O 1
ATOM 2661 N N . LYS A 1 328 ? 0.136 33.211 -8.484 1.00 48.50 328 LYS A N 1
ATOM 2662 C CA . LYS A 1 328 ? 0.497 34.639 -8.516 1.00 48.50 328 LYS A CA 1
ATOM 2663 C C . LYS A 1 328 ? 0.219 35.303 -9.865 1.00 48.50 328 LYS A C 1
ATOM 2665 O O . LYS A 1 328 ? 0.198 36.530 -9.923 1.00 48.50 328 LYS A O 1
ATOM 2670 N N . GLU A 1 329 ? 0.006 34.520 -10.920 1.00 51.16 329 GLU A N 1
ATOM 2671 C CA . GLU A 1 329 ? -0.211 35.015 -12.278 1.00 51.16 329 GLU A CA 1
ATOM 2672 C C . GLU A 1 329 ? -1.647 34.846 -12.810 1.00 51.16 329 GLU A C 1
ATOM 2674 O O . GLU A 1 329 ? -1.961 35.456 -13.829 1.00 51.16 329 GLU A O 1
ATOM 2679 N N . SER A 1 330 ? -2.547 34.081 -12.166 1.00 52.44 330 SER A N 1
ATOM 2680 C CA . SER A 1 330 ? -3.822 33.712 -12.824 1.00 52.44 330 SER A CA 1
ATOM 2681 C C . SER A 1 330 ? -5.110 33.699 -11.985 1.00 52.44 330 SER A C 1
ATOM 2683 O O . SER A 1 330 ? -6.181 33.489 -12.557 1.00 52.44 330 SER A O 1
ATOM 2685 N N . GLY A 1 331 ? -5.091 34.021 -10.685 1.00 51.94 331 GLY A N 1
ATOM 2686 C CA . GLY A 1 331 ? -6.316 34.016 -9.869 1.00 51.94 331 GLY A CA 1
ATOM 2687 C C . GLY A 1 331 ? -6.463 35.193 -8.906 1.00 51.94 331 GLY A C 1
ATOM 2688 O O . GLY A 1 331 ? -5.811 35.267 -7.873 1.00 51.94 331 GLY A O 1
ATOM 2689 N N . ASN A 1 332 ? -7.391 36.107 -9.204 1.00 53.06 332 ASN A N 1
ATOM 2690 C CA . ASN A 1 332 ? -7.643 37.330 -8.425 1.00 53.06 332 ASN A CA 1
ATOM 2691 C C . ASN A 1 332 ? -8.712 37.142 -7.319 1.00 53.06 332 ASN A C 1
ATOM 2693 O O . ASN A 1 332 ? -9.416 38.084 -6.950 1.00 53.06 332 ASN A O 1
ATOM 2697 N N . MET A 1 333 ? -8.911 35.915 -6.819 1.00 62.28 333 MET A N 1
ATOM 2698 C CA . MET A 1 333 ? -9.932 35.639 -5.803 1.00 62.28 333 MET A CA 1
ATOM 2699 C C . MET A 1 333 ? -9.334 35.719 -4.399 1.00 62.28 333 MET A C 1
ATOM 2701 O O . MET A 1 333 ? -8.472 34.930 -4.019 1.00 62.28 333 MET A O 1
ATOM 2705 N N . LYS A 1 334 ? -9.825 36.666 -3.592 1.00 64.00 334 LYS A N 1
ATOM 2706 C CA . LYS A 1 334 ? -9.423 36.794 -2.186 1.00 64.00 334 LYS A CA 1
ATOM 2707 C C . LYS A 1 334 ? -9.771 35.511 -1.423 1.00 64.00 334 LYS A C 1
ATOM 2709 O O . LYS A 1 334 ? -10.883 34.997 -1.546 1.00 64.00 334 LYS A O 1
ATOM 2714 N N . ILE A 1 335 ? -8.857 35.059 -0.561 1.00 61.00 335 ILE A N 1
ATOM 2715 C CA . ILE A 1 335 ? -9.014 33.868 0.299 1.00 61.00 335 ILE A CA 1
ATOM 2716 C C . ILE A 1 335 ? -10.355 33.885 1.055 1.00 61.00 335 ILE A C 1
ATOM 2718 O O . ILE A 1 335 ? -11.037 32.865 1.133 1.00 61.00 335 ILE A O 1
ATOM 2722 N N . GLY A 1 336 ? -10.777 35.055 1.551 1.00 67.44 336 GLY A N 1
ATOM 2723 C CA . GLY A 1 336 ? -12.059 35.216 2.245 1.00 67.44 336 GLY A CA 1
ATOM 2724 C C . GLY A 1 336 ? -13.282 34.913 1.370 1.00 67.44 336 GLY A C 1
ATOM 2725 O O . GLY A 1 336 ? -14.214 34.255 1.825 1.00 67.44 336 GLY A O 1
ATOM 2726 N N . THR A 1 337 ? -13.266 35.322 0.099 1.00 67.69 337 THR A N 1
ATOM 2727 C CA . THR A 1 337 ? -14.360 35.072 -0.853 1.00 67.69 337 THR A CA 1
ATOM 2728 C C . THR A 1 337 ? -14.454 33.591 -1.211 1.00 67.69 337 THR A C 1
ATOM 2730 O O . THR A 1 337 ? -15.543 33.024 -1.204 1.00 67.69 337 THR A O 1
ATOM 2733 N N . PHE A 1 338 ? -13.319 32.930 -1.450 1.00 63.09 338 PHE A N 1
ATOM 2734 C CA . PHE A 1 338 ? -13.308 31.491 -1.716 1.00 63.09 338 PHE A CA 1
ATOM 2735 C C . PHE A 1 338 ? -13.744 30.668 -0.497 1.00 63.09 338 PHE A C 1
ATOM 2737 O O . PHE A 1 338 ? -14.524 29.731 -0.645 1.00 63.09 338 PHE A O 1
ATOM 2744 N N . SER A 1 339 ? -13.301 31.044 0.709 1.00 65.31 339 SER A N 1
ATOM 2745 C CA . SER A 1 339 ? -13.729 30.408 1.963 1.00 65.31 339 SER A CA 1
ATOM 2746 C C . SER A 1 339 ? -15.245 30.515 2.168 1.00 65.31 339 SER A C 1
ATOM 2748 O O . SER A 1 339 ? -15.905 29.528 2.502 1.00 65.31 339 SER A O 1
ATOM 2750 N N . ALA A 1 340 ? -15.829 31.682 1.872 1.00 72.19 340 ALA A N 1
ATOM 2751 C CA . ALA A 1 340 ? -17.277 31.867 1.898 1.00 72.19 340 ALA A CA 1
ATOM 2752 C C . ALA A 1 340 ? -17.989 30.964 0.873 1.00 72.19 340 ALA A C 1
ATOM 2754 O O . ALA A 1 340 ? -18.948 30.279 1.229 1.00 72.19 340 ALA A O 1
ATOM 2755 N N . ILE A 1 341 ? -17.488 30.886 -0.366 1.00 71.88 341 ILE A N 1
ATOM 2756 C CA . ILE A 1 341 ? -18.038 30.004 -1.412 1.00 71.88 341 ILE A CA 1
ATOM 2757 C C . ILE A 1 341 ? -17.940 28.531 -1.004 1.00 71.88 341 ILE A C 1
ATOM 2759 O O . ILE A 1 341 ? -18.910 27.793 -1.161 1.00 71.88 341 ILE A O 1
ATOM 2763 N N . GLN A 1 342 ? -16.807 28.087 -0.451 1.00 67.88 342 GLN A N 1
ATOM 2764 C CA . GLN A 1 342 ? -16.661 26.720 0.050 1.00 67.88 342 GLN A CA 1
ATOM 2765 C C . GLN A 1 342 ? -17.629 26.436 1.195 1.00 67.88 342 GLN A C 1
ATOM 2767 O O . GLN A 1 342 ? -18.284 25.399 1.183 1.00 67.88 342 GLN A O 1
ATOM 2772 N N . THR A 1 343 ? -17.776 27.363 2.139 1.00 74.94 343 THR A N 1
ATOM 2773 C CA . THR A 1 343 ? -18.718 27.225 3.256 1.00 74.94 343 THR A CA 1
ATOM 2774 C C . THR A 1 343 ? -20.151 27.075 2.748 1.00 74.94 343 THR A C 1
ATOM 2776 O O . THR A 1 343 ? -20.861 26.164 3.170 1.00 74.94 343 THR A O 1
ATOM 2779 N N . VAL A 1 344 ? -20.569 27.913 1.791 1.00 72.56 344 VAL A N 1
ATOM 2780 C CA . VAL A 1 344 ? -21.890 27.814 1.151 1.00 72.56 344 VAL A CA 1
ATOM 2781 C C . VAL A 1 344 ? -22.032 26.488 0.403 1.00 72.56 344 VAL A C 1
ATOM 2783 O O . VAL A 1 344 ? -23.017 25.784 0.602 1.00 72.56 344 VAL A O 1
ATOM 2786 N N . LYS A 1 345 ? -21.034 26.095 -0.393 1.00 72.38 345 LYS A N 1
ATOM 2787 C CA . LYS A 1 345 ? -21.031 24.828 -1.135 1.00 72.38 345 LYS A CA 1
ATOM 2788 C C . LYS A 1 345 ? -21.164 23.621 -0.207 1.00 72.38 345 LYS A C 1
ATOM 2790 O O . LYS A 1 345 ? -21.997 22.757 -0.464 1.00 72.38 345 LYS A O 1
ATOM 2795 N N . TYR A 1 346 ? -20.373 23.553 0.863 1.00 72.38 346 TYR A N 1
ATOM 2796 C CA . TYR A 1 346 ? -20.437 22.455 1.828 1.00 72.38 346 TYR A CA 1
ATOM 2797 C C . TYR A 1 346 ? -21.760 22.451 2.595 1.00 72.38 346 TYR A C 1
ATOM 2799 O O . TYR A 1 346 ? -22.306 21.379 2.830 1.00 72.38 346 TYR A O 1
ATOM 2807 N N . ARG A 1 347 ? -22.319 23.626 2.914 1.00 72.06 347 ARG A N 1
ATOM 2808 C CA . ARG A 1 347 ? -23.638 23.752 3.552 1.00 72.06 347 ARG A CA 1
ATOM 2809 C C . ARG A 1 347 ? -24.784 23.291 2.650 1.00 72.06 347 ARG A C 1
ATOM 2811 O O . ARG A 1 347 ? -25.708 22.650 3.130 1.00 72.06 347 ARG A O 1
ATOM 2818 N N . LEU A 1 348 ? -24.735 23.618 1.362 1.00 70.62 348 LEU A N 1
ATOM 2819 C CA . LEU A 1 348 ? -25.714 23.151 0.378 1.00 70.62 348 LEU A CA 1
ATOM 2820 C C . LEU A 1 348 ? -25.590 21.636 0.181 1.00 70.62 348 LEU A C 1
ATOM 2822 O O . LEU A 1 348 ? -26.573 20.904 0.292 1.00 70.62 348 LEU A O 1
ATOM 2826 N N . SER A 1 349 ? -24.356 21.156 0.010 1.00 70.38 349 SER A N 1
ATOM 2827 C CA . SER A 1 349 ? -24.068 19.734 -0.165 1.00 70.38 349 SER A CA 1
ATOM 2828 C C . SER A 1 349 ? -24.468 18.894 1.049 1.00 70.38 349 SER A C 1
ATOM 2830 O O . SER A 1 349 ? -24.961 17.789 0.857 1.00 70.38 349 SER A O 1
ATOM 2832 N N . SER A 1 350 ? -24.288 19.386 2.280 1.00 71.94 350 SER A N 1
ATOM 2833 C CA . SER A 1 350 ? -24.698 18.659 3.491 1.00 71.94 350 SER A CA 1
ATOM 2834 C C . SER A 1 350 ? -26.216 18.562 3.649 1.00 71.94 350 SER A C 1
ATOM 2836 O O . SER A 1 350 ? -26.706 17.710 4.383 1.00 71.94 350 SER A O 1
ATOM 2838 N N . GLN A 1 351 ? -26.966 19.408 2.943 1.00 74.62 351 GLN A N 1
ATOM 2839 C CA . GLN A 1 351 ? -28.425 19.389 2.900 1.00 74.62 351 GLN A CA 1
ATOM 2840 C C . GLN A 1 351 ? -28.976 18.637 1.679 1.00 74.62 351 GLN A C 1
ATOM 2842 O O . GLN A 1 351 ? -30.187 18.650 1.479 1.00 74.62 351 GLN A O 1
ATOM 2847 N N . ASN A 1 352 ? -28.117 18.010 0.860 1.00 71.81 352 ASN A N 1
ATOM 2848 C CA . ASN A 1 352 ? -28.472 17.462 -0.456 1.00 71.81 352 ASN A CA 1
ATOM 2849 C C . ASN A 1 352 ? -29.183 18.478 -1.366 1.00 71.81 352 ASN A C 1
ATOM 2851 O O . ASN A 1 352 ? -30.017 18.104 -2.186 1.00 71.81 352 ASN A O 1
ATOM 2855 N N . LYS A 1 353 ? -28.853 19.764 -1.219 1.00 65.00 353 LYS A N 1
ATOM 2856 C CA . LYS A 1 353 ? -29.377 20.833 -2.065 1.00 65.00 353 LYS A CA 1
ATOM 2857 C C . LYS A 1 353 ? -28.303 21.289 -3.031 1.00 65.00 353 LYS A C 1
ATOM 2859 O O . LYS A 1 353 ? -27.128 21.412 -2.673 1.00 65.00 353 LYS A O 1
ATOM 2864 N N . SER A 1 354 ? -28.700 21.552 -4.261 1.00 64.94 354 SER A N 1
ATOM 2865 C CA . SER A 1 354 ? -27.849 22.188 -5.249 1.00 64.94 354 SER A CA 1
ATOM 2866 C C . SER A 1 354 ? -27.983 23.709 -5.150 1.00 64.94 354 SER A C 1
ATOM 2868 O O . SER A 1 354 ? -28.984 24.230 -4.663 1.00 64.94 354 SER A O 1
ATOM 2870 N N . ALA A 1 355 ? -26.980 24.448 -5.626 1.00 56.94 355 ALA A N 1
ATOM 2871 C CA . ALA A 1 355 ? -27.126 25.897 -5.772 1.00 56.94 355 ALA A CA 1
ATOM 2872 C C . ALA A 1 355 ? -28.242 26.259 -6.770 1.00 56.94 355 ALA A C 1
ATOM 2874 O O . ALA A 1 355 ? -28.822 27.327 -6.646 1.00 56.94 355 ALA A O 1
ATOM 2875 N N . ILE A 1 356 ? -28.556 25.359 -7.712 1.00 58.69 356 ILE A N 1
ATOM 2876 C CA . ILE A 1 356 ? -29.644 25.515 -8.685 1.00 58.69 356 ILE A CA 1
ATOM 2877 C C . ILE A 1 356 ? -31.006 25.428 -7.986 1.00 58.69 356 ILE A C 1
ATOM 2879 O O . ILE A 1 356 ? -31.941 26.053 -8.441 1.00 58.69 356 ILE A O 1
ATOM 2883 N N . ASP A 1 357 ? -31.119 24.753 -6.840 1.00 56.66 357 ASP A N 1
ATOM 2884 C CA . ASP A 1 357 ? -32.389 24.660 -6.100 1.00 56.66 357 ASP A CA 1
ATOM 2885 C C . ASP A 1 357 ? -32.763 25.982 -5.396 1.00 56.66 357 ASP A C 1
ATOM 2887 O O . ASP A 1 357 ? -33.833 26.095 -4.799 1.00 56.66 357 ASP A O 1
ATOM 2891 N N . PHE A 1 358 ? -31.856 26.965 -5.412 1.00 56.94 358 PHE A N 1
ATOM 2892 C CA . PHE A 1 358 ? -32.022 28.292 -4.814 1.00 56.94 358 PHE A CA 1
ATOM 2893 C C . PHE A 1 358 ? -32.082 29.426 -5.855 1.00 56.94 358 PHE A C 1
ATOM 2895 O O . PHE A 1 358 ? -32.193 30.588 -5.456 1.00 56.94 358 PHE A O 1
ATOM 2902 N N . PHE A 1 359 ? -32.016 29.100 -7.151 1.00 42.25 359 PHE A N 1
ATOM 2903 C CA . PHE A 1 359 ? -32.241 30.005 -8.285 1.00 42.25 359 PHE A CA 1
ATOM 2904 C C . PHE A 1 359 ? -33.441 29.520 -9.096 1.00 42.25 359 PHE A C 1
ATOM 2906 O O . PHE A 1 359 ? -34.131 30.391 -9.670 1.00 42.25 359 PHE A O 1
#

Foldseek 3Di:
DDPDPLVCLLVVLVVCVVCLLVLLLQLLLLDDPVCSVVQVVVNVVSCVVVVQDPVNVVVSVVSSVVVNPDDDDPVRSVVSVVSCCCSGVVVLLSVLVSQQSNFQVVLVVVLQVVQQDPFLCLLCQLVSLVVSLLVLLVQWFDPVCSPPDDPVRLLVDQSPDPVGTDDLLRHHRGPSNVSCVVQVPPVSSVVSSVVSSVVSNVVSNVSSVPRVNVDLQSLLSNLLDPVNAQDPSSLVSVLCLCVVVVPQDDPVCSVLQNVLSVCVRPDPPQDDQADPVRHGHRSCVSLVSVVVVVSRPSSSSSNVVSSPDRPHCVVVVVVVVVCVQVPPPHHPDDPVNVVVVVVVVVVCVVVVHDPVNVD

pLDDT: mean 86.4, std 13.37, range [35.91, 96.69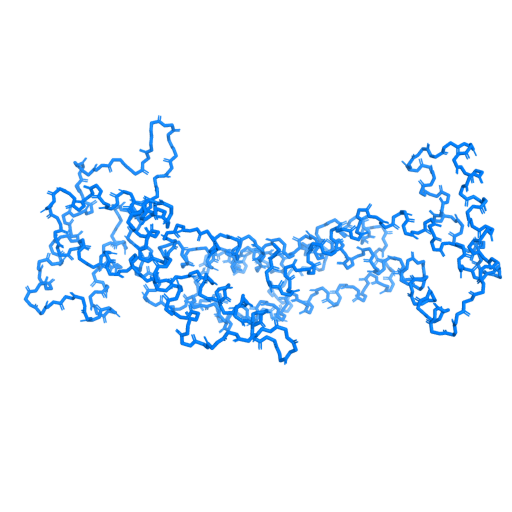]